Protein AF-A0A2M9WIX7-F1 (afdb_monomer_lite)

pLDDT: mean 91.85, std 7.06, range [50.72, 98.44]

Structure (mmCIF, N/CA/C/O backbone):
data_AF-A0A2M9WIX7-F1
#
_entry.id   AF-A0A2M9WIX7-F1
#
loop_
_atom_site.group_PDB
_atom_site.id
_atom_site.type_symbol
_atom_site.label_atom_id
_atom_site.label_alt_id
_atom_site.label_comp_id
_atom_site.label_asym_id
_atom_site.label_entity_id
_atom_site.label_seq_id
_atom_site.pdbx_PDB_ins_code
_atom_site.Cartn_x
_atom_site.Cartn_y
_atom_site.Cartn_z
_atom_site.occupancy
_atom_site.B_iso_or_equiv
_atom_site.auth_seq_id
_atom_site.auth_comp_id
_atom_site.auth_asym_id
_atom_site.auth_atom_id
_atom_site.pdbx_PDB_model_num
ATOM 1 N N . MET A 1 1 ? -22.660 6.503 32.490 1.00 84.44 1 MET A N 1
ATOM 2 C CA . MET A 1 1 ? -21.727 7.381 31.748 1.00 84.44 1 MET A CA 1
ATOM 3 C C . MET A 1 1 ? -21.115 6.570 30.619 1.00 84.44 1 MET A C 1
ATOM 5 O O . MET A 1 1 ? -20.799 5.402 30.845 1.00 84.44 1 MET A O 1
ATOM 9 N N . ILE A 1 2 ? -20.996 7.130 29.414 1.00 92.19 2 ILE A N 1
ATOM 10 C CA . ILE A 1 2 ? -20.329 6.440 28.299 1.00 92.19 2 ILE A CA 1
ATOM 11 C C . ILE A 1 2 ? -18.829 6.748 28.322 1.00 92.19 2 ILE A C 1
ATOM 13 O O . ILE A 1 2 ? -18.426 7.902 28.411 1.00 92.19 2 ILE A O 1
ATOM 17 N N . THR A 1 3 ? -17.989 5.719 28.234 1.00 94.44 3 THR A N 1
ATOM 18 C CA . THR A 1 3 ? -16.540 5.864 28.034 1.00 94.44 3 THR A CA 1
ATOM 19 C C . THR A 1 3 ? -16.167 5.303 26.671 1.00 94.44 3 THR A C 1
ATOM 21 O O . THR A 1 3 ? -16.465 4.148 26.378 1.00 94.44 3 THR A O 1
ATOM 24 N N . PHE A 1 4 ? -15.502 6.101 25.836 1.00 96.12 4 PHE A N 1
ATOM 25 C CA . PHE A 1 4 ? -15.022 5.664 24.527 1.00 96.12 4 PHE A CA 1
ATOM 26 C C . PHE A 1 4 ? -13.505 5.476 24.539 1.00 96.12 4 PHE A C 1
ATOM 28 O O . PHE A 1 4 ? -12.748 6.446 24.574 1.00 96.12 4 PHE A O 1
ATOM 35 N N . ASN A 1 5 ? -13.059 4.220 24.482 1.00 95.69 5 ASN A N 1
ATOM 36 C CA . ASN A 1 5 ? -11.650 3.860 24.416 1.00 95.69 5 ASN A CA 1
ATOM 37 C C . ASN A 1 5 ? -11.309 3.229 23.051 1.00 95.69 5 ASN A C 1
ATOM 39 O O . ASN A 1 5 ? -11.296 2.001 22.913 1.00 95.69 5 ASN A O 1
ATOM 43 N N . PRO A 1 6 ? -11.011 4.041 22.020 1.00 95.00 6 PRO A N 1
ATOM 44 C CA . PRO A 1 6 ? -10.713 3.545 20.675 1.00 95.00 6 PRO A CA 1
ATOM 45 C C . PRO A 1 6 ? -9.454 2.668 20.615 1.00 95.00 6 PRO A C 1
ATOM 47 O O . PRO A 1 6 ? -9.326 1.838 19.716 1.00 95.00 6 PRO A O 1
ATOM 50 N N . SER A 1 7 ? -8.523 2.840 21.561 1.00 91.94 7 SER A N 1
ATOM 51 C CA . SER A 1 7 ? -7.225 2.160 21.543 1.00 91.94 7 SER A CA 1
ATOM 52 C C . SER A 1 7 ? -7.331 0.640 21.707 1.00 91.94 7 SER A C 1
ATOM 54 O O . SER A 1 7 ? -6.505 -0.079 21.147 1.00 91.94 7 SER A O 1
ATOM 56 N N . ILE A 1 8 ? -8.358 0.149 22.414 1.00 92.88 8 ILE A N 1
ATOM 57 C CA . ILE A 1 8 ? -8.582 -1.286 22.643 1.00 92.88 8 ILE A CA 1
ATOM 58 C C . ILE A 1 8 ? -8.842 -1.988 21.308 1.00 92.88 8 ILE A C 1
ATOM 60 O O . ILE A 1 8 ? -8.037 -2.812 20.873 1.00 92.88 8 ILE A O 1
ATOM 64 N N . GLY A 1 9 ? -9.907 -1.588 20.613 1.00 94.81 9 GLY A N 1
ATOM 65 C CA . GLY A 1 9 ? -10.274 -2.160 19.324 1.00 94.81 9 GLY A CA 1
ATOM 66 C C . GLY A 1 9 ? -9.254 -1.889 18.216 1.00 94.81 9 GLY A C 1
ATOM 67 O O . GLY A 1 9 ? -9.005 -2.755 17.380 1.00 94.81 9 GLY A O 1
ATOM 68 N N . LEU A 1 10 ? -8.568 -0.736 18.245 1.00 95.38 10 LEU A N 1
ATOM 69 C CA . LEU A 1 10 ? -7.430 -0.485 17.349 1.00 95.38 10 LEU A CA 1
ATOM 70 C C . LEU A 1 10 ? -6.305 -1.492 17.562 1.00 95.38 10 LEU A C 1
ATOM 72 O O . LEU A 1 10 ? -5.776 -2.030 16.592 1.00 95.38 10 LEU A O 1
ATOM 76 N N . LYS A 1 11 ? -5.924 -1.752 18.817 1.00 96.00 11 LYS A N 1
ATOM 77 C CA . LYS A 1 11 ? -4.838 -2.686 19.128 1.00 96.00 11 LYS A CA 1
ATOM 78 C C . LYS A 1 11 ? -5.188 -4.108 18.691 1.00 96.00 11 LYS A C 1
ATOM 80 O O . LYS A 1 11 ? -4.302 -4.809 18.204 1.00 96.00 11 LYS A O 1
ATOM 85 N N . GLU A 1 12 ? -6.444 -4.526 18.835 1.00 95.56 12 GLU A N 1
ATOM 86 C CA . GLU A 1 12 ? -6.934 -5.817 18.330 1.00 95.56 12 GLU A CA 1
ATOM 87 C C . GLU A 1 12 ? -6.858 -5.891 16.802 1.00 95.56 12 GLU A C 1
ATOM 89 O O . GLU A 1 12 ? -6.182 -6.773 16.272 1.00 95.56 12 GLU A O 1
ATOM 94 N N . TYR A 1 13 ? -7.416 -4.900 16.100 1.00 96.44 13 TYR A N 1
ATOM 95 C CA . TYR A 1 13 ? -7.342 -4.814 14.639 1.00 96.44 13 TYR A CA 1
ATOM 96 C C . TYR A 1 13 ? -5.894 -4.865 14.126 1.00 96.44 13 TYR A C 1
ATOM 98 O O . TYR A 1 13 ? -5.563 -5.651 13.241 1.00 96.44 13 TYR A O 1
ATOM 106 N N . ILE A 1 14 ? -4.995 -4.070 14.713 1.00 97.38 14 ILE A N 1
ATOM 107 C CA . ILE A 1 14 ? -3.583 -4.025 14.311 1.00 97.38 14 ILE A CA 1
ATOM 108 C C . ILE A 1 14 ? -2.906 -5.385 14.527 1.00 97.38 14 ILE A C 1
ATOM 110 O O . ILE A 1 14 ? -2.129 -5.821 13.678 1.00 97.38 14 ILE A O 1
ATOM 114 N N . LYS A 1 15 ? -3.175 -6.063 15.652 1.00 97.56 15 LYS A N 1
ATOM 115 C CA . LYS A 1 15 ? -2.632 -7.405 15.922 1.00 97.56 15 LYS A CA 1
ATOM 116 C C . LYS A 1 15 ? -3.067 -8.400 14.851 1.00 97.56 15 LYS A C 1
ATOM 118 O O . LYS A 1 15 ? -2.220 -9.142 14.348 1.00 97.56 15 LYS A O 1
ATOM 123 N N . ASP A 1 16 ? -4.347 -8.393 14.499 1.00 96.31 16 ASP A N 1
ATOM 124 C CA . ASP A 1 16 ? -4.902 -9.299 13.497 1.00 96.31 16 ASP A CA 1
ATOM 125 C C . ASP A 1 16 ? -4.330 -9.017 12.107 1.00 96.31 16 ASP A C 1
ATOM 127 O O . ASP A 1 16 ? -3.894 -9.944 11.420 1.00 96.31 16 ASP A O 1
ATOM 131 N N . GLU A 1 17 ? -4.230 -7.746 11.718 1.00 96.38 17 GLU A N 1
ATOM 132 C CA . GLU A 1 17 ? -3.637 -7.349 10.441 1.00 96.38 17 GLU A CA 1
ATOM 133 C C . GLU A 1 17 ? -2.150 -7.710 10.352 1.00 96.38 17 GLU A C 1
ATOM 135 O O . GLU A 1 17 ? -1.721 -8.336 9.384 1.00 96.38 17 GLU A O 1
ATOM 140 N N . LEU A 1 18 ? -1.342 -7.390 11.369 1.00 97.00 18 LEU A N 1
ATOM 141 C CA . LEU A 1 18 ? 0.084 -7.737 11.378 1.00 97.00 18 LEU A CA 1
ATOM 142 C C . LEU A 1 18 ? 0.298 -9.252 11.290 1.00 97.00 18 LEU A C 1
ATOM 144 O O . LEU A 1 18 ? 1.207 -9.705 10.583 1.00 97.00 18 LEU A O 1
ATOM 148 N N . LYS A 1 19 ? -0.565 -10.040 11.944 1.00 96.94 19 LYS A N 1
ATOM 149 C CA . LYS A 1 19 ? -0.511 -11.504 11.899 1.00 96.94 19 LYS A CA 1
ATOM 150 C C . LYS A 1 19 ? -0.696 -12.034 10.477 1.00 96.94 19 LYS A C 1
ATOM 152 O O . LYS A 1 19 ? 0.036 -12.951 10.100 1.00 96.94 19 LYS A O 1
ATOM 157 N N . LYS A 1 20 ? -1.578 -11.434 9.662 1.00 94.38 20 LYS A N 1
ATOM 158 C CA . LYS A 1 20 ? -1.749 -11.790 8.234 1.00 94.38 20 LYS A CA 1
ATOM 159 C C . LYS A 1 20 ? -0.445 -11.652 7.442 1.00 94.38 20 LYS A C 1
ATOM 161 O O . LYS A 1 20 ? -0.210 -12.394 6.491 1.00 94.38 20 LYS A O 1
ATOM 166 N N . TYR A 1 21 ? 0.438 -10.744 7.858 1.00 93.69 21 TYR A N 1
ATOM 167 C CA . TYR A 1 21 ? 1.731 -10.519 7.212 1.00 93.69 21 TYR A CA 1
ATOM 168 C C . TYR A 1 21 ? 2.903 -11.270 7.856 1.00 93.69 21 TYR A C 1
ATOM 170 O O . TYR A 1 21 ? 4.006 -11.226 7.303 1.00 93.69 21 TYR A O 1
ATOM 178 N N . GLY A 1 22 ? 2.663 -12.012 8.944 1.00 94.38 22 GLY A N 1
ATOM 179 C CA . GLY A 1 22 ? 3.680 -12.764 9.686 1.00 94.38 22 GLY A CA 1
ATOM 180 C C . GLY A 1 22 ? 4.389 -11.951 10.774 1.00 94.38 22 GLY A C 1
ATOM 181 O O . GLY A 1 22 ? 5.472 -12.333 11.214 1.00 94.38 22 GLY A O 1
ATOM 182 N N . HIS A 1 23 ? 3.802 -10.835 11.209 1.00 96.62 23 HIS A N 1
ATOM 183 C CA . HIS A 1 23 ? 4.358 -9.956 12.236 1.00 96.62 23 HIS A CA 1
ATOM 184 C C . HIS A 1 23 ? 3.505 -9.952 13.507 1.00 96.62 23 HIS A C 1
ATOM 186 O O . HIS A 1 23 ? 2.321 -10.280 13.496 1.00 96.62 23 HIS A O 1
ATOM 192 N N . LYS A 1 24 ? 4.129 -9.577 14.625 1.00 97.25 24 LYS A N 1
ATOM 193 C CA . LYS A 1 24 ? 3.455 -9.328 15.904 1.00 97.25 24 LYS A CA 1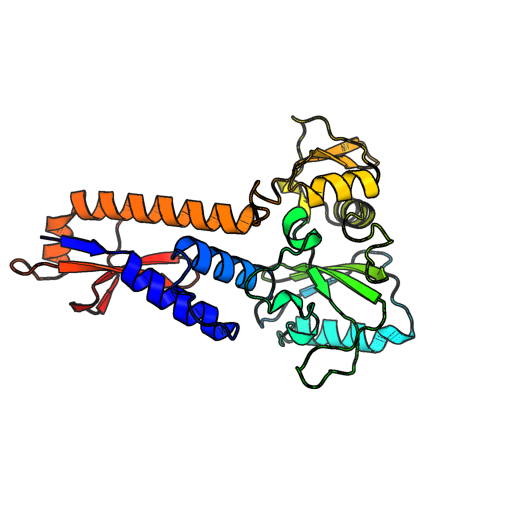
ATOM 194 C C . LYS A 1 24 ? 3.381 -7.825 16.148 1.00 97.25 24 LYS A C 1
ATOM 196 O O . LYS A 1 24 ? 4.228 -7.085 15.649 1.00 97.25 24 LYS A O 1
ATOM 201 N N . TYR A 1 25 ? 2.400 -7.405 16.942 1.00 97.31 25 TYR A N 1
ATOM 202 C CA . TYR A 1 25 ? 2.355 -6.050 17.489 1.00 97.31 25 TYR A CA 1
ATOM 203 C C . TYR A 1 25 ? 3.652 -5.757 18.251 1.00 97.31 25 TYR A C 1
ATOM 205 O O . TYR A 1 25 ? 4.111 -6.592 19.032 1.00 97.31 25 TYR A O 1
ATOM 213 N N . ASN A 1 26 ? 4.247 -4.594 18.006 1.00 96.62 26 ASN A N 1
ATOM 214 C CA . ASN A 1 26 ? 5.446 -4.148 18.698 1.00 96.62 26 ASN A CA 1
ATOM 215 C C . ASN A 1 26 ? 5.046 -3.217 19.846 1.00 96.62 26 ASN A C 1
ATOM 217 O O . ASN A 1 26 ? 4.692 -2.063 19.608 1.00 96.62 26 ASN A O 1
ATOM 221 N N . ASP A 1 27 ? 5.113 -3.716 21.082 1.00 95.94 27 ASP A N 1
ATOM 222 C CA . ASP A 1 27 ? 4.753 -2.948 22.282 1.00 95.94 27 ASP A CA 1
ATOM 223 C C . ASP A 1 27 ? 5.728 -1.795 22.594 1.00 95.94 27 ASP A C 1
ATOM 225 O O . ASP A 1 27 ? 5.390 -0.921 23.384 1.00 95.94 27 ASP A O 1
ATOM 229 N N . ASN A 1 28 ? 6.893 -1.732 21.934 1.00 96.62 28 ASN A N 1
ATOM 230 C CA . ASN A 1 28 ? 7.809 -0.586 22.028 1.00 96.62 28 ASN A CA 1
ATOM 231 C C . ASN A 1 28 ? 7.422 0.579 21.101 1.00 96.62 28 ASN A C 1
ATOM 233 O O . ASN A 1 28 ? 8.095 1.607 21.093 1.00 96.62 28 ASN A O 1
ATOM 237 N N . LEU A 1 29 ? 6.391 0.404 20.273 1.00 95.12 29 LEU A N 1
ATOM 238 C CA . LEU A 1 29 ? 5.901 1.407 19.337 1.00 95.12 29 LEU A CA 1
ATOM 239 C C . LEU A 1 29 ? 4.493 1.858 19.725 1.00 95.12 29 LEU A C 1
ATOM 241 O O . LEU A 1 29 ? 3.711 1.102 20.312 1.00 95.12 29 LEU A O 1
ATOM 245 N N . SER A 1 30 ? 4.152 3.084 19.331 1.00 94.94 30 SER A N 1
ATOM 246 C CA . SER A 1 30 ? 2.785 3.589 19.444 1.00 94.94 30 SER A CA 1
ATOM 247 C C . SER A 1 30 ? 1.812 2.745 18.605 1.00 94.94 30 SER A C 1
ATOM 249 O O . SER A 1 30 ? 2.216 1.993 17.705 1.00 94.94 30 SER A O 1
ATOM 251 N N . TRP A 1 31 ? 0.510 2.840 18.886 1.00 94.62 31 TRP A N 1
ATOM 252 C CA . TRP A 1 31 ? -0.482 2.178 18.034 1.00 94.62 31 TRP A CA 1
ATOM 253 C C . TRP A 1 31 ? -0.493 2.812 16.636 1.00 94.62 31 TRP A C 1
ATOM 255 O O . TRP A 1 31 ? -0.699 2.099 15.657 1.00 94.62 31 TRP A O 1
ATOM 265 N N . GLU A 1 32 ? -0.196 4.111 16.526 1.00 95.12 32 GLU A N 1
ATOM 266 C CA . GLU A 1 32 ? -0.042 4.820 15.257 1.00 95.12 32 GLU A CA 1
ATOM 267 C C . GLU A 1 32 ? 1.087 4.230 14.413 1.00 95.12 32 GLU A C 1
ATOM 269 O O . GLU A 1 32 ? 0.879 3.928 13.239 1.00 95.12 32 GLU A O 1
ATOM 274 N N . ASP A 1 33 ? 2.259 4.015 15.009 1.00 95.38 33 ASP A N 1
ATOM 275 C CA . ASP A 1 33 ?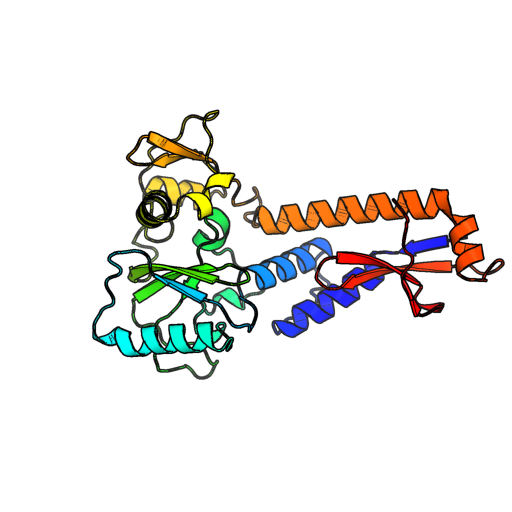 3.418 3.453 14.312 1.00 95.38 33 ASP A CA 1
ATOM 276 C C . ASP A 1 33 ? 3.161 2.011 13.868 1.00 95.38 33 ASP A C 1
ATOM 278 O O . ASP A 1 33 ? 3.482 1.636 12.738 1.00 95.38 33 ASP A O 1
ATOM 282 N N . ASN A 1 34 ? 2.536 1.194 14.724 1.00 96.81 34 ASN A N 1
ATOM 283 C CA . ASN A 1 34 ? 2.133 -0.155 14.328 1.00 96.81 34 ASN A CA 1
ATOM 284 C C . ASN A 1 34 ? 1.078 -0.124 13.203 1.00 96.81 34 ASN A C 1
ATOM 286 O O . ASN A 1 34 ? 1.121 -0.953 12.293 1.00 96.81 34 ASN A O 1
ATOM 290 N N . LEU A 1 35 ? 0.148 0.834 13.227 1.00 95.94 35 LEU A N 1
ATOM 291 C CA . LEU A 1 35 ? -0.876 0.973 12.193 1.00 95.94 35 LEU A CA 1
ATOM 292 C C . LEU A 1 35 ? -0.302 1.472 10.859 1.00 95.94 35 LEU A C 1
ATOM 294 O O . LEU A 1 35 ? -0.716 0.994 9.803 1.00 95.94 35 LEU A O 1
ATOM 298 N N . LEU A 1 36 ? 0.687 2.371 10.876 1.00 95.88 36 LEU A N 1
ATOM 299 C CA . LEU A 1 36 ? 1.416 2.770 9.665 1.00 95.88 36 LEU A CA 1
ATOM 300 C C . LEU A 1 36 ? 2.089 1.570 9.001 1.00 95.88 36 LEU A C 1
ATOM 302 O O . LEU A 1 36 ? 2.078 1.455 7.776 1.00 95.88 36 LEU A O 1
ATOM 306 N N . VAL A 1 37 ? 2.626 0.643 9.796 1.00 96.06 37 VAL A N 1
ATOM 307 C CA . VAL A 1 37 ? 3.209 -0.603 9.286 1.00 96.06 37 VAL A CA 1
ATOM 308 C C . VAL A 1 37 ? 2.145 -1.479 8.621 1.00 96.06 37 VAL A C 1
ATOM 310 O O . VAL A 1 37 ? 2.376 -1.962 7.511 1.00 96.06 37 VAL A O 1
ATOM 313 N N . VAL A 1 38 ? 0.963 -1.624 9.233 1.00 96.25 38 VAL A N 1
ATOM 314 C CA . VAL A 1 38 ? -0.187 -2.314 8.617 1.00 96.25 38 VAL A CA 1
ATOM 315 C C . VAL A 1 38 ? -0.549 -1.687 7.270 1.00 96.25 38 VAL A C 1
ATOM 317 O O . VAL A 1 38 ? -0.611 -2.393 6.264 1.00 96.25 38 VAL A O 1
ATOM 320 N N . TYR A 1 39 ? -0.730 -0.365 7.213 1.00 95.81 39 TYR A N 1
ATOM 321 C CA . TYR A 1 39 ? -1.063 0.332 5.965 1.00 95.81 39 TYR A CA 1
ATOM 322 C C . TYR A 1 39 ? 0.016 0.166 4.899 1.00 95.81 39 TYR A C 1
ATOM 324 O O . TYR A 1 39 ? -0.293 -0.073 3.730 1.00 95.81 39 TYR A O 1
ATOM 332 N N . SER A 1 40 ? 1.281 0.190 5.312 1.00 95.44 40 SER A N 1
ATOM 333 C CA . SER A 1 40 ? 2.400 -0.059 4.418 1.00 95.44 40 SER A CA 1
ATOM 334 C C . SER A 1 40 ? 2.352 -1.468 3.817 1.00 95.44 40 SER A C 1
ATOM 336 O O . SER A 1 40 ? 2.573 -1.620 2.616 1.00 95.44 40 SER A O 1
ATOM 338 N N . PHE A 1 41 ? 2.035 -2.501 4.608 1.00 95.75 41 PHE A N 1
ATOM 339 C CA . PHE A 1 41 ? 1.867 -3.863 4.092 1.00 95.75 41 PHE A CA 1
ATOM 340 C C . PHE A 1 41 ? 0.691 -3.979 3.125 1.00 95.75 41 PHE A C 1
ATOM 342 O O . PHE A 1 41 ? 0.876 -4.522 2.037 1.00 95.75 41 PHE A O 1
ATOM 349 N N . GLN A 1 42 ? -0.467 -3.416 3.480 1.00 94.06 42 GLN A N 1
ATOM 350 C CA . GLN A 1 42 ? -1.660 -3.401 2.625 1.00 94.06 42 GLN A CA 1
ATOM 351 C C . GLN A 1 42 ? -1.381 -2.746 1.260 1.00 94.06 42 GLN A C 1
ATOM 353 O O . GLN A 1 42 ? -1.889 -3.195 0.238 1.00 94.06 42 GLN A O 1
ATOM 358 N N . ARG A 1 43 ? -0.535 -1.707 1.210 1.00 93.75 43 ARG A N 1
ATOM 359 C CA . ARG A 1 43 ? -0.152 -1.045 -0.049 1.00 93.75 43 ARG A CA 1
ATOM 360 C C . ARG A 1 43 ? 0.926 -1.804 -0.830 1.00 93.75 43 ARG A C 1
ATOM 362 O O . ARG A 1 43 ? 0.890 -1.854 -2.061 1.00 93.75 43 ARG A O 1
ATOM 369 N N . LYS A 1 44 ? 1.911 -2.384 -0.139 1.00 95.00 44 LYS A N 1
ATOM 370 C CA . LYS A 1 44 ? 3.030 -3.104 -0.773 1.00 95.00 44 LYS A CA 1
ATOM 371 C C . LYS A 1 44 ? 2.643 -4.471 -1.317 1.00 95.00 44 LYS A C 1
ATOM 373 O O . LYS A 1 44 ? 3.253 -4.908 -2.289 1.00 95.00 44 LYS A O 1
ATOM 378 N N . ILE A 1 45 ? 1.711 -5.162 -0.664 1.00 95.50 45 ILE A N 1
ATOM 379 C CA . ILE A 1 45 ? 1.341 -6.545 -0.966 1.00 95.50 45 ILE A CA 1
ATOM 380 C C . ILE A 1 45 ? -0.071 -6.533 -1.550 1.00 95.50 45 ILE A C 1
ATOM 382 O O . ILE A 1 45 ? -1.027 -6.417 -0.789 1.00 95.50 45 ILE A O 1
ATOM 386 N N . PRO A 1 46 ? -0.218 -6.647 -2.883 1.00 95.81 46 PRO A N 1
ATOM 387 C CA . PRO A 1 46 ? -1.532 -6.707 -3.505 1.00 95.81 46 PRO A CA 1
ATOM 388 C C . PRO A 1 46 ? -2.352 -7.886 -2.984 1.00 95.81 46 PRO A C 1
ATOM 390 O O . PRO A 1 46 ? -1.827 -8.997 -2.903 1.00 95.81 46 PRO A O 1
ATOM 393 N N . ASP A 1 47 ? -3.639 -7.652 -2.721 1.00 94.75 47 ASP A N 1
ATOM 394 C CA . ASP A 1 47 ? -4.568 -8.709 -2.311 1.00 94.75 47 ASP A CA 1
ATOM 395 C C . ASP A 1 47 ? -4.670 -9.823 -3.358 1.00 94.75 47 ASP A C 1
ATOM 397 O O . ASP A 1 47 ? -4.618 -9.562 -4.568 1.00 94.75 47 ASP A O 1
ATOM 401 N N . ASP A 1 48 ? -4.900 -11.045 -2.885 1.00 96.50 48 ASP A N 1
ATOM 402 C CA . ASP A 1 48 ? -5.111 -12.243 -3.696 1.00 96.50 48 ASP A CA 1
ATOM 403 C C . ASP A 1 48 ? -6.504 -12.194 -4.351 1.00 96.50 48 ASP A C 1
ATOM 405 O O . ASP A 1 48 ? -7.486 -12.732 -3.839 1.00 96.50 48 ASP A O 1
ATOM 409 N N . LYS A 1 49 ? -6.604 -11.481 -5.478 1.00 96.94 49 LYS A N 1
ATOM 410 C CA . LYS A 1 49 ? -7.837 -11.358 -6.264 1.00 96.94 49 LYS A CA 1
ATOM 411 C C . LYS A 1 49 ? -7.588 -11.180 -7.762 1.00 96.94 49 LYS A C 1
ATOM 413 O O . LYS A 1 49 ? -6.561 -10.590 -8.131 1.00 96.94 49 LYS A O 1
ATOM 418 N N . PRO A 1 50 ? -8.502 -11.675 -8.622 1.00 98.25 50 PRO A N 1
ATOM 419 C CA . PRO A 1 50 ? -8.391 -11.536 -10.068 1.00 98.25 50 PRO A CA 1
ATOM 420 C C . PRO A 1 50 ? -8.289 -10.075 -10.491 1.00 98.25 50 PRO A C 1
ATOM 422 O O . PRO A 1 50 ? -9.049 -9.229 -10.020 1.00 98.25 50 PRO A O 1
ATOM 425 N N . ARG A 1 51 ? -7.359 -9.784 -11.400 1.00 98.38 51 ARG A N 1
ATOM 426 C CA . ARG A 1 51 ? -7.218 -8.466 -12.024 1.00 98.38 51 ARG A CA 1
ATOM 427 C C . ARG A 1 51 ? -7.003 -8.608 -13.523 1.00 98.38 51 ARG A C 1
ATOM 429 O O . ARG A 1 51 ? -6.375 -9.560 -13.986 1.00 98.38 51 ARG A O 1
ATOM 436 N N . VAL A 1 52 ? -7.487 -7.624 -14.272 1.00 98.25 52 VAL A N 1
ATOM 437 C CA . VAL A 1 52 ? -7.173 -7.471 -15.695 1.00 98.25 52 VAL A CA 1
ATOM 438 C C . VAL A 1 52 ? -5.714 -7.043 -15.840 1.00 98.25 52 VAL A C 1
ATOM 440 O O . VAL A 1 52 ? -5.250 -6.160 -15.122 1.00 98.25 52 VAL A O 1
ATOM 443 N N . VAL A 1 53 ? -4.985 -7.649 -16.774 1.00 98.31 53 VAL A N 1
ATOM 444 C CA . VAL A 1 53 ? -3.632 -7.206 -17.132 1.00 98.31 53 VAL A CA 1
ATOM 445 C C . VAL A 1 53 ? -3.727 -6.256 -18.320 1.00 98.31 53 VAL A C 1
ATOM 447 O O . VAL A 1 53 ? -4.277 -6.618 -19.357 1.00 98.31 53 VAL A O 1
ATOM 450 N N . ILE A 1 54 ? -3.179 -5.052 -18.167 1.00 97.62 54 ILE A N 1
ATOM 451 C CA . ILE A 1 54 ? -3.060 -4.050 -19.229 1.00 97.62 54 ILE A CA 1
ATOM 452 C C . ILE A 1 54 ? -1.575 -3.866 -19.516 1.00 97.62 54 ILE A C 1
ATOM 454 O O . ILE A 1 54 ? -0.822 -3.445 -18.644 1.00 97.62 54 ILE A O 1
ATOM 458 N N . GLU A 1 55 ? -1.142 -4.174 -20.731 1.00 97.81 55 GLU A N 1
ATOM 459 C CA . GLU A 1 55 ? 0.254 -4.028 -21.143 1.00 97.81 55 GLU A CA 1
ATOM 460 C C . GLU A 1 55 ? 0.422 -2.726 -21.921 1.00 97.81 55 GLU A C 1
ATOM 462 O O . GLU A 1 55 ? -0.232 -2.526 -22.947 1.00 97.81 55 GLU A O 1
ATOM 467 N N . LEU A 1 56 ? 1.286 -1.822 -21.443 1.00 97.06 56 LEU A N 1
ATOM 468 C CA . LEU A 1 56 ? 1.596 -0.625 -22.217 1.00 97.06 56 LEU A CA 1
ATOM 469 C C . LEU A 1 56 ? 2.308 -0.992 -23.532 1.00 97.06 56 LEU A C 1
ATOM 471 O O . LEU A 1 56 ? 3.022 -1.998 -23.609 1.00 97.06 56 LEU A O 1
ATOM 475 N N . PRO A 1 57 ? 2.158 -0.179 -24.593 1.00 96.12 57 PRO A N 1
ATOM 476 C CA . PRO A 1 57 ? 2.803 -0.461 -25.866 1.00 96.12 57 PRO A CA 1
ATOM 477 C C . PRO A 1 57 ? 4.330 -0.574 -25.753 1.00 96.12 57 PRO A C 1
ATOM 479 O O . PRO A 1 57 ? 4.988 0.236 -25.098 1.00 96.12 57 PRO A O 1
ATOM 482 N N . ARG A 1 58 ? 4.904 -1.516 -26.516 1.00 92.00 58 ARG A N 1
ATOM 483 C CA . ARG A 1 58 ? 6.357 -1.703 -26.710 1.00 92.00 58 ARG A CA 1
ATOM 484 C C . ARG A 1 58 ? 7.140 -2.179 -25.476 1.00 92.00 58 ARG A C 1
ATOM 486 O O . ARG A 1 58 ? 8.347 -1.936 -25.411 1.00 92.00 58 ARG A O 1
ATOM 493 N N . ILE A 1 59 ? 6.506 -2.882 -24.537 1.00 94.06 59 ILE A N 1
ATOM 494 C CA . ILE A 1 59 ? 7.238 -3.641 -23.509 1.00 94.06 59 ILE A CA 1
ATOM 495 C C . ILE A 1 59 ? 8.096 -4.703 -24.203 1.00 94.06 59 ILE A C 1
ATOM 497 O O . ILE A 1 59 ? 7.601 -5.483 -25.018 1.00 94.06 59 ILE A O 1
ATOM 501 N N . LYS A 1 60 ? 9.395 -4.726 -23.896 1.00 92.75 60 LYS A N 1
ATOM 502 C CA . LYS A 1 60 ? 10.328 -5.735 -24.411 1.00 92.75 60 LYS A CA 1
ATOM 503 C C . LYS A 1 60 ? 10.672 -6.708 -23.297 1.00 92.75 60 LYS A C 1
ATOM 505 O O . LYS A 1 60 ? 11.399 -6.357 -22.376 1.00 92.75 60 LYS A O 1
ATOM 510 N N . VAL A 1 61 ? 10.183 -7.939 -23.405 1.00 95.69 61 VAL A N 1
ATOM 511 C CA . VAL A 1 61 ? 10.502 -9.006 -22.452 1.00 95.69 61 VAL A CA 1
ATOM 512 C C . VAL A 1 61 ? 11.657 -9.845 -23.010 1.00 95.69 61 VAL A C 1
ATOM 514 O O . VAL A 1 61 ? 11.501 -10.447 -24.075 1.00 95.69 61 VAL A O 1
ATOM 517 N N . PRO A 1 62 ? 12.821 -9.905 -22.335 1.00 94.50 62 PRO A N 1
ATOM 518 C CA . PRO A 1 62 ? 13.898 -10.816 -22.710 1.00 94.50 62 PRO A CA 1
ATOM 519 C C . PRO A 1 62 ? 13.405 -12.260 -22.853 1.00 94.50 62 PRO A C 1
ATOM 521 O O . PRO A 1 62 ? 12.638 -12.742 -22.021 1.00 94.50 62 PRO A O 1
ATOM 524 N N . ILE A 1 63 ? 13.878 -12.972 -23.882 1.00 94.69 63 ILE A N 1
ATOM 525 C CA . ILE A 1 63 ? 13.325 -14.284 -24.260 1.00 94.69 63 ILE A CA 1
ATOM 526 C C . ILE A 1 63 ? 13.376 -15.312 -23.119 1.00 94.69 63 ILE A C 1
ATOM 528 O O . ILE A 1 63 ? 12.431 -16.069 -22.914 1.00 94.69 63 ILE A O 1
ATOM 532 N N . HIS A 1 64 ? 14.439 -15.269 -22.310 1.00 93.88 64 HIS A N 1
ATOM 533 C CA . HIS A 1 64 ? 14.628 -16.147 -21.154 1.00 93.88 64 HIS A CA 1
ATOM 534 C C . HIS A 1 64 ? 13.649 -15.861 -19.996 1.00 93.88 64 HIS A C 1
ATOM 536 O O . HIS A 1 64 ? 13.506 -16.691 -19.103 1.00 93.88 64 HIS A O 1
ATOM 542 N N . LEU A 1 65 ? 12.943 -14.723 -20.011 1.00 95.75 65 LEU A N 1
ATOM 543 C CA . LEU A 1 65 ? 11.965 -14.322 -18.992 1.00 95.75 65 LEU A CA 1
ATOM 544 C C . LEU A 1 65 ? 10.514 -14.547 -19.411 1.00 95.75 65 LEU A C 1
ATOM 546 O O . LEU A 1 65 ? 9.637 -14.477 -18.549 1.00 95.75 65 LEU A O 1
ATOM 550 N N . LEU A 1 66 ? 10.243 -14.841 -20.689 1.00 96.06 66 LEU A N 1
ATOM 551 C CA . LEU A 1 66 ? 8.876 -14.968 -21.217 1.00 96.06 66 LEU A CA 1
ATOM 552 C C . LEU A 1 66 ? 8.025 -15.940 -20.397 1.00 96.06 66 LEU A C 1
ATOM 554 O O . LEU A 1 66 ? 6.885 -15.641 -20.055 1.00 96.06 66 LEU A O 1
ATOM 558 N N . LYS A 1 67 ? 8.600 -17.075 -19.988 1.00 96.38 67 LYS A N 1
ATOM 559 C CA . LYS A 1 67 ? 7.889 -18.062 -19.165 1.00 96.38 67 LYS A CA 1
ATOM 560 C C . LYS A 1 67 ? 7.515 -17.516 -17.780 1.00 96.38 67 LYS A C 1
ATOM 562 O O . LYS A 1 67 ? 6.428 -17.802 -17.289 1.00 96.38 67 LYS A O 1
ATOM 567 N N . GLY A 1 68 ? 8.403 -16.750 -17.141 1.00 96.25 68 GLY A N 1
ATOM 568 C CA . GLY A 1 68 ? 8.129 -16.108 -15.849 1.00 96.25 68 GLY A CA 1
ATOM 569 C C . GLY A 1 68 ? 7.098 -14.983 -15.970 1.00 96.25 68 GLY A C 1
ATOM 570 O O . GLY A 1 68 ? 6.219 -14.859 -15.120 1.00 96.25 68 GLY A O 1
ATOM 571 N N . TYR A 1 69 ? 7.173 -14.213 -17.056 1.00 97.75 69 TYR A N 1
ATOM 572 C CA . TYR A 1 69 ? 6.236 -13.143 -17.393 1.00 97.75 69 TYR A CA 1
ATOM 573 C C . TYR A 1 69 ? 4.810 -13.662 -17.618 1.00 97.75 69 TYR A C 1
ATOM 575 O O . TYR A 1 69 ? 3.879 -13.201 -16.959 1.00 97.75 69 TYR A O 1
ATOM 583 N N . GLU A 1 70 ? 4.637 -14.686 -18.457 1.00 97.56 70 GLU A N 1
ATOM 584 C CA . GLU A 1 70 ? 3.317 -15.278 -18.712 1.00 97.56 70 GLU A CA 1
ATOM 585 C C . GLU A 1 70 ? 2.741 -15.969 -17.468 1.00 97.56 70 GLU A C 1
ATOM 587 O O . GLU A 1 70 ? 1.557 -15.820 -17.172 1.00 97.56 70 GLU A O 1
ATOM 592 N N . LYS A 1 71 ? 3.577 -16.630 -16.652 1.00 96.88 71 LYS A N 1
ATOM 593 C CA . LYS A 1 71 ? 3.128 -17.166 -15.355 1.00 96.88 71 LYS A CA 1
ATOM 594 C C . LYS A 1 71 ? 2.661 -16.075 -14.395 1.00 96.88 71 LYS A C 1
ATOM 596 O O . LYS A 1 71 ? 1.703 -16.288 -13.655 1.00 96.88 71 LYS A O 1
ATOM 601 N N . LEU A 1 72 ? 3.328 -14.921 -14.368 1.00 98.00 72 LEU A N 1
ATOM 602 C CA . LEU A 1 72 ? 2.875 -13.792 -13.558 1.00 98.00 72 LEU A CA 1
ATOM 603 C C . LEU A 1 72 ? 1.503 -13.299 -14.042 1.00 98.00 72 LEU A C 1
ATOM 605 O O . LEU A 1 72 ? 0.604 -13.139 -13.220 1.00 98.00 72 LEU A O 1
ATOM 609 N N . LYS A 1 73 ? 1.304 -13.141 -15.357 1.00 98.25 73 LYS A N 1
ATOM 610 C CA . LYS A 1 73 ? 0.003 -12.766 -15.944 1.00 98.25 73 LYS A CA 1
ATOM 611 C C . LYS A 1 73 ? -1.102 -13.763 -15.598 1.00 98.25 73 LYS A C 1
ATOM 613 O O . LYS A 1 73 ? -2.191 -13.368 -15.181 1.00 98.25 73 LYS A O 1
ATOM 618 N N . GLU A 1 74 ? -0.810 -15.055 -15.704 1.00 98.00 74 GLU A N 1
ATOM 619 C CA . GLU A 1 74 ? -1.729 -16.125 -15.314 1.00 98.00 74 GLU A CA 1
ATOM 620 C C . GLU A 1 74 ? -2.109 -16.023 -13.829 1.00 98.00 74 GLU A C 1
ATOM 622 O O . GLU A 1 74 ? -3.281 -16.109 -13.468 1.00 98.00 74 GLU A O 1
ATOM 627 N N . LYS A 1 75 ? -1.136 -15.781 -12.944 1.00 98.06 75 LYS A N 1
ATOM 628 C CA . LYS A 1 75 ? -1.413 -15.612 -11.513 1.00 98.06 75 LYS A CA 1
ATOM 629 C C . LYS A 1 75 ? -2.276 -14.388 -11.229 1.00 98.06 75 LYS A C 1
ATOM 631 O O . LYS A 1 75 ? -3.197 -14.491 -10.427 1.00 98.06 75 LYS A O 1
ATOM 636 N N . ILE A 1 76 ? -2.007 -13.265 -11.894 1.00 98.44 76 ILE A N 1
ATOM 637 C CA . ILE A 1 76 ? -2.784 -12.028 -11.746 1.00 98.44 76 ILE A CA 1
ATOM 638 C C . ILE A 1 76 ? -4.238 -12.250 -12.179 1.00 98.44 76 ILE A C 1
ATOM 640 O O . ILE A 1 76 ? -5.163 -11.925 -11.436 1.00 98.44 76 ILE A O 1
ATOM 644 N N . THR A 1 77 ? -4.445 -12.852 -13.349 1.00 98.25 77 THR A N 1
ATOM 645 C CA . THR A 1 77 ? -5.786 -13.104 -13.907 1.00 98.25 77 THR A CA 1
ATOM 646 C C . THR A 1 77 ? -6.578 -14.126 -13.092 1.00 98.25 77 THR A C 1
ATOM 648 O O . THR A 1 77 ? -7.793 -14.000 -12.976 1.00 98.25 77 THR A O 1
ATOM 651 N N . LYS A 1 78 ? -5.903 -15.091 -12.456 1.00 98.25 78 LYS A N 1
ATOM 652 C CA . LYS A 1 78 ? -6.520 -16.068 -11.541 1.00 98.25 78 LYS A CA 1
ATOM 653 C C . LYS A 1 78 ? -6.675 -15.574 -10.100 1.00 98.25 78 LYS A C 1
ATOM 655 O O . LYS A 1 78 ? -7.281 -16.268 -9.291 1.00 98.25 78 LYS A O 1
ATOM 660 N N . GLY A 1 79 ? -6.114 -14.415 -9.758 1.00 97.75 79 GLY A N 1
ATOM 661 C CA . GLY A 1 79 ? -6.130 -13.888 -8.393 1.00 97.75 79 GLY A CA 1
ATOM 662 C C . GLY A 1 79 ? -5.269 -14.649 -7.394 1.00 97.75 79 GLY A C 1
ATOM 663 O O . GLY A 1 79 ? -5.556 -14.651 -6.204 1.00 97.75 79 GLY A O 1
ATOM 664 N N . LEU A 1 80 ? -4.213 -15.305 -7.870 1.00 97.56 80 LEU A N 1
ATOM 665 C CA . LEU A 1 80 ? -3.266 -16.017 -7.021 1.00 97.56 80 LEU A CA 1
ATOM 666 C C . LEU A 1 80 ? -2.248 -15.058 -6.402 1.00 97.56 80 LEU A C 1
ATOM 668 O O . LEU A 1 80 ? -1.907 -14.028 -6.985 1.00 97.56 80 LEU A O 1
ATOM 672 N N . SER A 1 81 ? -1.671 -15.461 -5.268 1.00 95.62 81 SER A N 1
ATOM 673 C CA . SER A 1 81 ? -0.772 -14.586 -4.522 1.00 95.62 81 SER A CA 1
ATOM 674 C C . SER A 1 81 ? 0.435 -14.086 -5.307 1.00 95.62 81 SER A C 1
ATOM 676 O O . SER A 1 81 ? 1.243 -14.859 -5.848 1.00 95.62 81 SER A O 1
ATOM 678 N N . LEU A 1 82 ? 0.601 -12.762 -5.299 1.00 96.75 82 LEU A N 1
ATOM 679 C CA . LEU A 1 82 ? 1.728 -12.068 -5.917 1.00 96.75 82 LEU A CA 1
ATOM 680 C C . LEU A 1 82 ? 2.913 -11.898 -4.962 1.00 96.75 82 LEU A C 1
ATOM 682 O O . LEU A 1 82 ? 3.990 -11.520 -5.415 1.00 96.75 82 LEU A O 1
ATOM 686 N N . ARG A 1 83 ? 2.763 -12.238 -3.672 1.00 94.81 83 ARG A N 1
ATOM 687 C CA . ARG A 1 83 ? 3.783 -12.006 -2.632 1.00 94.81 83 ARG A CA 1
ATOM 688 C C . ARG A 1 83 ? 5.165 -12.539 -3.008 1.00 94.81 83 ARG A C 1
ATOM 690 O O . ARG A 1 83 ? 6.154 -11.840 -2.827 1.00 94.81 83 ARG A O 1
ATOM 697 N N . GLY A 1 84 ? 5.231 -13.737 -3.591 1.00 95.00 84 GLY A N 1
ATOM 698 C CA . GLY A 1 84 ? 6.500 -14.338 -4.013 1.00 95.00 84 GLY A CA 1
ATOM 699 C C . GLY A 1 84 ? 7.221 -13.579 -5.135 1.00 95.00 84 GLY A C 1
ATOM 700 O O . GLY A 1 84 ? 8.418 -13.770 -5.310 1.00 95.00 84 GLY A O 1
ATOM 701 N N . HIS A 1 85 ? 6.524 -12.731 -5.900 1.00 96.44 85 HIS A N 1
ATOM 702 C CA . HIS A 1 85 ? 7.131 -11.889 -6.939 1.00 96.44 85 HIS A CA 1
ATOM 703 C C . HIS A 1 85 ? 7.650 -10.554 -6.392 1.00 96.44 85 HIS A C 1
ATOM 705 O O . HIS A 1 85 ? 8.321 -9.831 -7.120 1.00 96.44 85 HIS A O 1
ATOM 711 N N . LEU A 1 86 ? 7.348 -10.200 -5.143 1.00 94.94 86 LEU A N 1
ATOM 712 C CA . LEU A 1 86 ? 7.807 -8.953 -4.533 1.00 94.94 86 LEU A CA 1
ATOM 713 C C . LEU A 1 86 ? 9.221 -9.109 -3.961 1.00 94.94 86 LEU A C 1
ATOM 715 O O . LEU A 1 86 ? 9.736 -10.215 -3.789 1.00 94.94 86 LEU A O 1
ATOM 719 N N . SER A 1 87 ? 9.848 -7.986 -3.615 1.00 91.12 87 SER A N 1
ATOM 720 C CA . SER A 1 87 ? 11.119 -7.992 -2.893 1.00 91.12 87 SER A CA 1
ATOM 721 C C . SER A 1 87 ? 10.996 -8.697 -1.539 1.00 91.12 87 SER A C 1
ATOM 723 O O . SER A 1 87 ? 10.038 -8.493 -0.797 1.00 91.12 87 SER A O 1
ATOM 725 N N . LYS A 1 88 ? 12.039 -9.429 -1.134 1.00 91.25 88 LYS A N 1
ATOM 726 C CA . LYS A 1 88 ? 12.165 -9.959 0.240 1.00 91.25 88 LYS A CA 1
ATOM 727 C C . LYS A 1 88 ? 12.110 -8.856 1.302 1.00 91.25 88 LYS A C 1
ATOM 729 O O . LYS A 1 88 ? 11.728 -9.105 2.439 1.00 91.25 88 LYS A O 1
ATOM 734 N N . ASN A 1 89 ? 12.491 -7.624 0.951 1.00 91.06 89 ASN A N 1
ATOM 735 C CA . ASN A 1 89 ? 12.388 -6.490 1.869 1.00 91.06 89 ASN A CA 1
ATOM 736 C C . ASN A 1 89 ? 10.933 -6.075 2.128 1.00 91.06 89 ASN A C 1
ATOM 738 O O . ASN A 1 89 ? 10.670 -5.435 3.142 1.00 91.06 89 ASN A O 1
ATOM 742 N N . THR A 1 90 ? 9.990 -6.465 1.267 1.00 90.31 90 THR A N 1
ATOM 743 C CA . THR A 1 90 ? 8.565 -6.189 1.456 1.00 90.31 90 THR A CA 1
ATOM 744 C C . THR A 1 90 ? 8.005 -6.866 2.704 1.00 90.31 90 THR A C 1
ATOM 746 O O . THR A 1 90 ? 7.047 -6.352 3.264 1.00 90.31 90 THR A O 1
ATOM 749 N N . SER A 1 91 ? 8.618 -7.950 3.198 1.00 88.62 91 SER A N 1
ATOM 750 C CA . SER A 1 91 ? 8.248 -8.580 4.474 1.00 88.62 91 SER A CA 1
ATOM 751 C C . SER A 1 91 ? 9.000 -8.025 5.687 1.00 88.62 91 SER A C 1
ATOM 753 O O . SER A 1 91 ? 8.962 -8.627 6.755 1.00 88.62 91 SER A O 1
ATOM 755 N N . LYS A 1 92 ? 9.762 -6.936 5.552 1.00 92.25 92 LYS A N 1
ATOM 756 C CA . LYS A 1 92 ? 10.365 -6.271 6.713 1.00 92.25 92 LYS A CA 1
ATOM 757 C C . LYS A 1 92 ? 9.334 -5.364 7.366 1.00 92.25 92 LYS A C 1
ATOM 759 O O . LYS A 1 92 ? 8.622 -4.641 6.676 1.00 92.25 92 LYS A O 1
ATOM 764 N N . PHE A 1 93 ? 9.344 -5.346 8.698 1.00 89.19 93 PHE A N 1
ATOM 765 C CA . PHE A 1 93 ? 8.447 -4.522 9.511 1.00 89.19 93 PHE A CA 1
ATOM 766 C C . PHE A 1 93 ? 8.510 -3.035 9.126 1.00 89.19 93 PHE A C 1
ATOM 768 O O . PHE A 1 93 ? 7.483 -2.386 8.992 1.00 89.19 93 PHE A O 1
ATOM 775 N N . LYS A 1 94 ? 9.713 -2.507 8.858 1.00 86.50 94 LYS A N 1
ATOM 776 C CA . LYS A 1 94 ? 9.901 -1.172 8.280 1.00 86.50 94 LYS A CA 1
ATOM 777 C C . LYS A 1 94 ? 10.783 -1.260 7.038 1.00 86.50 94 LYS A C 1
ATOM 779 O O . LYS A 1 94 ? 11.897 -1.780 7.083 1.00 86.50 94 LYS A O 1
ATOM 784 N N . PHE A 1 95 ? 10.258 -0.774 5.919 1.00 88.31 95 PHE A N 1
ATOM 785 C CA . PHE A 1 95 ? 10.949 -0.706 4.632 1.00 88.31 95 PHE A CA 1
ATOM 786 C C . PHE A 1 95 ? 10.307 0.381 3.772 1.00 88.31 95 PHE A C 1
ATOM 788 O O . PHE A 1 95 ? 9.081 0.431 3.680 1.00 88.31 95 PHE A O 1
ATOM 795 N N . HIS A 1 96 ? 11.107 1.236 3.140 1.00 86.44 96 HIS A N 1
ATOM 796 C CA . HIS A 1 96 ? 10.611 2.276 2.240 1.00 86.44 96 HIS A CA 1
ATOM 797 C C . HIS A 1 96 ? 10.909 1.866 0.800 1.00 86.44 96 HIS A C 1
ATOM 799 O O . HIS A 1 96 ? 12.067 1.806 0.390 1.00 86.44 96 HIS A O 1
ATOM 805 N N . ASP A 1 97 ? 9.855 1.563 0.047 1.00 88.12 97 ASP A N 1
ATOM 806 C CA . ASP A 1 97 ? 9.953 1.297 -1.383 1.00 88.12 97 ASP A CA 1
ATOM 807 C C . ASP A 1 97 ? 9.796 2.626 -2.125 1.00 88.12 97 ASP A C 1
ATOM 809 O O . ASP A 1 97 ? 8.731 3.240 -2.082 1.00 88.12 97 ASP A O 1
ATOM 813 N N . LEU A 1 98 ? 10.877 3.111 -2.737 1.00 86.88 98 LEU A N 1
ATOM 814 C CA . LEU A 1 98 ? 10.919 4.456 -3.311 1.00 86.88 98 LEU A CA 1
ATOM 815 C C . LEU A 1 98 ? 9.917 4.622 -4.457 1.00 86.88 98 LEU A C 1
ATOM 817 O O . LEU A 1 98 ? 9.149 5.579 -4.450 1.00 86.88 98 LEU A O 1
ATOM 821 N N . LEU A 1 99 ? 9.878 3.696 -5.416 1.00 88.62 99 LEU A N 1
ATOM 822 C CA . LEU A 1 99 ? 8.966 3.812 -6.557 1.00 88.62 99 LEU A CA 1
ATOM 823 C C . LEU A 1 99 ? 7.511 3.643 -6.134 1.00 88.62 99 LEU A C 1
ATOM 825 O O . LEU A 1 99 ? 6.643 4.377 -6.607 1.00 88.62 99 LEU A O 1
ATOM 829 N N . LEU A 1 100 ? 7.238 2.744 -5.190 1.00 91.62 100 LEU A N 1
ATOM 830 C CA . LEU A 1 100 ? 5.892 2.597 -4.659 1.00 91.62 100 LEU A CA 1
ATOM 831 C C . LEU A 1 100 ? 5.459 3.845 -3.876 1.00 91.62 100 LEU A C 1
ATOM 833 O O . LEU A 1 100 ? 4.322 4.292 -3.999 1.00 91.62 100 LEU A O 1
ATOM 837 N N . ASN A 1 101 ? 6.348 4.422 -3.067 1.00 90.44 101 ASN A N 1
ATOM 838 C CA . ASN A 1 101 ? 6.031 5.594 -2.254 1.00 90.44 101 ASN A CA 1
ATOM 839 C C . ASN A 1 101 ? 5.872 6.864 -3.092 1.00 90.44 101 ASN A C 1
ATOM 841 O O . ASN A 1 101 ? 4.985 7.646 -2.779 1.00 90.44 101 ASN A O 1
ATOM 845 N N . TYR A 1 102 ? 6.690 7.064 -4.130 1.00 88.12 102 TYR A N 1
ATOM 846 C CA . TYR A 1 102 ? 6.671 8.273 -4.964 1.00 88.12 102 TYR A CA 1
ATOM 847 C C . TYR A 1 102 ? 5.780 8.181 -6.202 1.00 88.12 102 TYR A C 1
ATOM 849 O O . TYR A 1 102 ? 5.373 9.211 -6.718 1.00 88.12 102 TYR A O 1
ATOM 857 N N . TRP A 1 103 ? 5.501 6.983 -6.713 1.00 87.62 103 TRP A N 1
ATOM 858 C CA . TRP A 1 103 ? 4.790 6.828 -7.987 1.00 87.62 103 TRP A CA 1
ATOM 859 C C . TRP A 1 103 ? 3.696 5.769 -7.953 1.00 87.62 103 TRP A C 1
ATOM 861 O O . TRP A 1 103 ? 3.006 5.577 -8.950 1.00 87.62 103 TRP A O 1
ATOM 871 N N . ASN A 1 104 ? 3.510 5.090 -6.816 1.00 90.56 104 ASN A N 1
ATOM 872 C CA . ASN A 1 104 ? 2.630 3.928 -6.709 1.00 90.56 104 ASN A CA 1
ATOM 873 C C . ASN A 1 104 ? 2.977 2.829 -7.737 1.00 90.56 104 ASN A C 1
ATOM 875 O O . ASN A 1 104 ? 2.096 2.137 -8.247 1.00 90.56 104 ASN A O 1
ATOM 879 N N . ILE A 1 105 ? 4.269 2.698 -8.055 1.00 93.44 105 ILE A N 1
ATOM 880 C CA . ILE A 1 105 ? 4.789 1.693 -8.981 1.00 93.44 105 ILE A CA 1
ATOM 881 C C . ILE A 1 105 ? 5.361 0.528 -8.175 1.00 93.44 105 ILE A C 1
ATOM 883 O O . ILE A 1 105 ? 6.347 0.677 -7.450 1.00 93.44 105 ILE A O 1
ATOM 887 N N . HIS A 1 106 ? 4.762 -0.645 -8.341 1.00 95.88 106 HIS A N 1
ATOM 888 C CA . HIS A 1 106 ? 5.287 -1.918 -7.864 1.00 95.88 106 HIS A CA 1
ATOM 889 C C . HIS A 1 106 ? 6.345 -2.449 -8.825 1.00 95.88 106 HIS A C 1
ATOM 891 O O . HIS A 1 106 ? 6.346 -2.147 -10.021 1.00 95.88 106 HIS A O 1
ATOM 897 N N . HIS A 1 107 ? 7.220 -3.300 -8.300 1.00 94.56 107 HIS A N 1
ATOM 898 C CA . HIS A 1 107 ? 8.151 -4.067 -9.108 1.00 94.56 107 HIS A CA 1
ATOM 899 C C . HIS A 1 107 ? 8.043 -5.561 -8.794 1.00 94.56 107 HIS A C 1
ATOM 901 O O . HIS A 1 107 ? 8.034 -5.969 -7.631 1.00 94.56 107 HIS A O 1
ATOM 907 N N . PHE A 1 108 ? 7.963 -6.377 -9.843 1.00 96.75 108 PHE A N 1
ATOM 908 C CA . PHE A 1 108 ? 7.759 -7.818 -9.761 1.00 96.75 108 PHE A CA 1
ATOM 909 C C . PHE A 1 108 ? 8.936 -8.576 -10.374 1.00 96.75 108 PHE A C 1
ATOM 911 O O . PHE A 1 108 ? 9.323 -8.345 -11.520 1.00 96.75 108 PHE A O 1
ATOM 918 N N . HIS A 1 109 ? 9.484 -9.523 -9.623 1.00 95.38 109 HIS A N 1
ATOM 919 C CA . HIS A 1 109 ? 10.485 -10.463 -10.104 1.00 95.38 109 HIS A CA 1
ATOM 920 C C . HIS A 1 109 ? 9.864 -11.471 -11.076 1.00 95.38 109 HIS A C 1
ATOM 922 O O . HIS A 1 109 ? 8.811 -12.065 -10.813 1.00 95.38 109 HIS A O 1
ATOM 928 N N . LEU A 1 110 ? 10.551 -11.675 -12.200 1.00 94.25 110 LEU A N 1
ATOM 929 C CA . LEU A 1 110 ? 10.147 -12.583 -13.266 1.00 94.25 110 LEU A CA 1
ATOM 930 C C . LEU A 1 110 ? 11.033 -13.827 -13.220 1.00 94.25 110 LEU A C 1
ATOM 932 O O . LEU A 1 110 ? 12.133 -13.818 -13.763 1.00 94.25 110 LEU A O 1
ATOM 936 N N . SER A 1 111 ? 10.559 -14.887 -12.570 1.00 92.00 111 SER A N 1
ATOM 937 C CA . SER A 1 111 ? 11.199 -16.205 -12.586 1.00 92.00 111 SER A CA 1
ATOM 938 C C . SER A 1 111 ? 10.142 -17.304 -12.549 1.00 92.00 111 SER A C 1
ATOM 940 O O . SER A 1 111 ? 8.961 -17.059 -12.294 1.00 92.00 111 SER A O 1
ATOM 942 N N . VAL A 1 112 ? 10.572 -18.529 -12.828 1.00 90.38 112 VAL A N 1
ATOM 943 C CA . VAL A 1 112 ? 9.771 -19.743 -12.653 1.00 90.38 112 VAL A CA 1
ATOM 944 C C . VAL A 1 112 ? 10.167 -20.521 -11.403 1.00 90.38 112 VAL A C 1
ATOM 946 O O . VAL A 1 112 ? 9.357 -21.314 -10.923 1.00 90.38 112 VAL A O 1
ATOM 949 N N . GLU A 1 113 ? 11.364 -20.268 -10.877 1.00 90.12 113 GLU A N 1
ATOM 950 C CA . GLU A 1 113 ? 11.937 -20.954 -9.723 1.00 90.12 113 GLU A CA 1
ATOM 951 C C . GLU A 1 113 ? 11.760 -20.108 -8.468 1.00 90.12 113 GLU A C 1
ATOM 953 O O . GLU A 1 113 ? 11.872 -18.878 -8.505 1.00 90.12 113 GLU A O 1
ATOM 958 N N . LYS A 1 114 ? 11.435 -20.775 -7.362 1.00 89.12 114 LYS A N 1
ATOM 959 C CA . LYS A 1 114 ? 11.278 -20.154 -6.051 1.00 89.12 114 LYS A CA 1
ATOM 960 C C . LYS A 1 114 ? 12.370 -20.650 -5.124 1.00 89.12 114 LYS A C 1
ATOM 962 O O . LYS A 1 114 ? 12.719 -21.825 -5.153 1.00 89.12 114 LYS A O 1
ATOM 967 N N . ASP A 1 115 ? 12.810 -19.769 -4.241 1.00 88.25 115 ASP A N 1
ATOM 968 C CA . ASP A 1 115 ? 13.640 -20.144 -3.113 1.00 88.25 115 ASP A CA 1
ATOM 969 C C . ASP A 1 115 ? 12.837 -20.866 -2.016 1.00 88.25 115 ASP A C 1
ATOM 971 O O . ASP A 1 115 ? 11.604 -20.960 -2.053 1.00 88.25 115 ASP A O 1
ATOM 975 N N . SER A 1 116 ? 13.549 -21.340 -0.992 1.00 86.88 116 SER A N 1
ATOM 976 C CA . SER A 1 116 ? 12.969 -22.040 0.161 1.00 86.88 116 SER A CA 1
ATOM 977 C C . SER A 1 116 ? 11.964 -21.207 0.966 1.00 86.88 116 SER A C 1
ATOM 979 O O . SER A 1 116 ? 11.199 -21.764 1.747 1.00 86.88 116 SER A O 1
ATOM 981 N N . ASN A 1 117 ? 11.953 -19.882 0.793 1.00 84.88 117 ASN A N 1
ATOM 982 C CA . ASN A 1 117 ? 11.041 -18.959 1.467 1.00 84.88 117 ASN A CA 1
ATOM 983 C C . ASN A 1 117 ? 9.846 -18.571 0.576 1.00 84.88 117 ASN A C 1
ATOM 985 O O . ASN A 1 117 ? 9.048 -17.711 0.954 1.00 84.88 117 ASN A O 1
ATOM 989 N N . GLY A 1 118 ? 9.718 -19.178 -0.609 1.00 87.94 118 GLY A N 1
ATOM 990 C CA . GLY A 1 118 ? 8.615 -18.958 -1.540 1.00 87.94 118 GLY A CA 1
ATOM 991 C C . GLY A 1 118 ? 8.748 -17.714 -2.426 1.00 87.94 118 GLY A C 1
ATOM 992 O O . GLY A 1 118 ? 7.783 -17.386 -3.128 1.00 87.94 118 GLY A O 1
ATOM 993 N N . TYR A 1 119 ? 9.906 -17.042 -2.427 1.00 92.56 119 TYR A N 1
ATOM 994 C CA . TYR A 1 119 ? 10.191 -15.899 -3.299 1.00 92.56 119 TYR A CA 1
ATOM 995 C C . TYR A 1 119 ? 10.824 -16.357 -4.608 1.00 92.56 119 TYR A C 1
ATOM 997 O O . TYR A 1 119 ? 11.665 -17.248 -4.616 1.00 92.56 119 TYR A O 1
ATOM 1005 N N . PHE A 1 120 ? 10.443 -15.7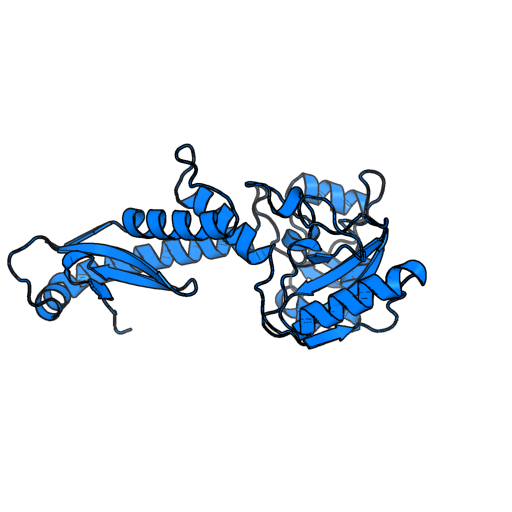29 -5.717 1.00 91.62 120 PHE A N 1
ATOM 1006 C CA . PHE A 1 120 ? 11.018 -16.028 -7.022 1.00 91.62 120 PHE A CA 1
ATOM 1007 C C . PHE A 1 120 ? 12.485 -15.600 -7.104 1.00 91.62 120 PHE A C 1
ATOM 1009 O O . PHE A 1 120 ? 12.877 -14.554 -6.577 1.00 91.62 120 PHE A O 1
ATOM 1016 N N . GLU A 1 121 ? 13.294 -16.416 -7.778 1.00 89.00 121 GLU A N 1
ATOM 1017 C CA . GLU A 1 121 ? 14.709 -16.122 -7.975 1.00 89.00 121 GLU A CA 1
ATOM 1018 C C . GLU A 1 121 ? 14.932 -14.821 -8.755 1.00 89.00 121 GLU A C 1
ATOM 1020 O O . GLU A 1 121 ? 14.121 -14.398 -9.584 1.00 89.00 121 GLU A O 1
ATOM 1025 N N . ARG A 1 122 ? 16.061 -14.162 -8.478 1.00 88.31 122 ARG A N 1
ATOM 1026 C CA . ARG A 1 122 ? 16.402 -12.878 -9.091 1.00 88.31 122 ARG A CA 1
ATOM 1027 C C . ARG A 1 122 ? 17.059 -13.117 -10.443 1.00 88.31 122 ARG A C 1
ATOM 1029 O O . ARG A 1 122 ? 18.222 -13.489 -10.506 1.00 88.31 122 ARG A O 1
ATOM 1036 N N . THR A 1 123 ? 16.343 -12.804 -11.511 1.00 87.62 123 THR A N 1
ATOM 1037 C CA . THR A 1 123 ? 16.830 -12.944 -12.893 1.00 87.62 123 THR A CA 1
ATOM 1038 C C . THR A 1 123 ? 17.591 -11.723 -13.412 1.00 87.62 123 THR A C 1
ATOM 1040 O O . THR A 1 123 ? 17.944 -11.653 -14.582 1.00 87.62 123 THR A O 1
ATOM 1043 N N . GLY A 1 124 ? 17.822 -10.723 -12.558 1.00 88.62 124 GLY A N 1
ATOM 1044 C CA . GLY A 1 124 ? 18.423 -9.447 -12.947 1.00 88.62 124 GLY A CA 1
ATOM 1045 C C . GLY A 1 124 ? 17.448 -8.473 -13.610 1.00 88.62 124 GLY A C 1
ATOM 1046 O O . GLY A 1 124 ? 17.759 -7.292 -13.661 1.00 88.62 124 GLY A O 1
ATOM 1047 N N . TYR A 1 125 ? 16.254 -8.913 -14.014 1.00 92.81 125 TYR A N 1
ATOM 1048 C CA . TYR A 1 125 ? 15.186 -8.072 -14.562 1.00 92.81 125 TYR A CA 1
ATOM 1049 C C . TYR A 1 125 ? 13.942 -8.096 -13.672 1.00 92.81 125 TYR A C 1
ATOM 1051 O O . TYR A 1 125 ? 13.648 -9.089 -12.999 1.00 92.81 125 TYR A O 1
ATOM 1059 N N . ILE A 1 126 ? 13.196 -6.995 -13.692 1.00 94.62 126 ILE A N 1
ATOM 1060 C CA . ILE A 1 126 ? 11.922 -6.845 -12.990 1.00 94.62 126 ILE A CA 1
ATOM 1061 C C . ILE A 1 126 ? 10.905 -6.132 -13.873 1.00 94.62 126 ILE A C 1
ATOM 1063 O O . ILE A 1 126 ? 11.247 -5.278 -14.690 1.00 94.62 126 ILE A O 1
ATOM 1067 N N . LEU A 1 127 ? 9.643 -6.498 -13.687 1.00 97.06 127 LEU A N 1
ATOM 1068 C CA . LEU A 1 127 ? 8.502 -5.821 -14.279 1.00 97.06 127 LEU A CA 1
ATOM 1069 C C . LEU A 1 127 ? 8.063 -4.674 -13.371 1.00 97.06 127 LEU A C 1
ATOM 1071 O O . LEU A 1 127 ? 7.704 -4.916 -12.222 1.00 97.06 127 LEU A O 1
ATOM 1075 N N . PHE A 1 128 ? 8.025 -3.456 -13.899 1.00 96.81 128 PHE A N 1
ATOM 1076 C CA . PHE A 1 128 ? 7.402 -2.306 -13.251 1.00 96.81 128 PHE A CA 1
ATOM 1077 C C . PHE A 1 128 ? 5.928 -2.232 -13.627 1.00 96.81 128 PHE A C 1
ATOM 1079 O O . PHE A 1 128 ? 5.579 -2.344 -14.805 1.00 96.81 128 PHE A O 1
ATOM 1086 N N . ALA A 1 129 ? 5.061 -2.028 -12.640 1.00 97.19 129 ALA A N 1
ATOM 1087 C CA . ALA A 1 129 ? 3.625 -1.976 -12.863 1.00 97.19 129 ALA A CA 1
ATOM 1088 C C . ALA A 1 129 ? 2.902 -1.089 -11.844 1.00 97.19 129 ALA A C 1
ATOM 1090 O O . ALA A 1 129 ? 3.341 -0.962 -10.705 1.00 97.19 129 ALA A O 1
ATOM 1091 N N . VAL A 1 130 ? 1.760 -0.524 -12.237 1.00 95.81 130 VAL A N 1
ATOM 1092 C CA . VAL A 1 130 ? 0.816 0.117 -11.306 1.00 95.81 130 VAL A CA 1
ATOM 1093 C C . VAL A 1 130 ? -0.293 -0.871 -10.979 1.00 95.81 130 VAL A C 1
ATOM 1095 O O . VAL A 1 130 ? -0.935 -1.412 -11.883 1.00 95.81 130 VAL A O 1
ATOM 1098 N N . VAL A 1 131 ? -0.528 -1.106 -9.690 1.00 95.81 131 VAL A N 1
ATOM 1099 C CA . VAL A 1 131 ? -1.567 -2.026 -9.215 1.00 95.81 131 VAL A CA 1
ATOM 1100 C C . VAL A 1 131 ? -2.804 -1.247 -8.780 1.00 95.81 131 VAL A C 1
ATOM 1102 O O . VAL A 1 131 ? -2.728 -0.365 -7.925 1.00 95.81 131 VAL A O 1
ATOM 1105 N N . TYR A 1 132 ? -3.950 -1.625 -9.341 1.00 93.94 132 TYR A N 1
ATOM 1106 C CA . TYR A 1 132 ? -5.280 -1.175 -8.949 1.00 93.94 132 TYR A CA 1
ATOM 1107 C C . TYR A 1 132 ? -6.099 -2.327 -8.365 1.00 93.94 132 TYR A C 1
ATOM 1109 O O . TYR A 1 132 ? -5.663 -3.480 -8.290 1.00 93.94 132 TYR A O 1
ATOM 1117 N N . ASP A 1 133 ? -7.315 -2.000 -7.943 1.00 92.94 133 ASP A N 1
ATOM 1118 C CA . ASP A 1 133 ? -8.249 -2.958 -7.371 1.00 92.94 133 ASP A CA 1
ATOM 1119 C C . ASP A 1 133 ? -8.625 -4.070 -8.364 1.00 92.94 133 ASP A C 1
ATOM 1121 O O . ASP A 1 133 ? -8.554 -5.251 -8.036 1.00 92.94 133 ASP A O 1
ATOM 1125 N N . ASN A 1 134 ? -8.935 -3.686 -9.602 1.00 95.75 134 ASN A N 1
ATOM 1126 C CA . ASN A 1 134 ? -9.456 -4.552 -10.660 1.00 95.75 134 ASN A CA 1
ATOM 1127 C C . ASN A 1 134 ? -8.488 -4.751 -11.840 1.00 95.75 134 ASN A C 1
ATOM 1129 O O . ASN A 1 134 ? -8.770 -5.553 -12.731 1.00 95.75 134 ASN A O 1
ATOM 1133 N N . ALA A 1 135 ? -7.362 -4.036 -11.873 1.00 97.00 135 ALA A N 1
ATOM 1134 C CA . ALA A 1 135 ? -6.404 -4.088 -12.973 1.00 97.00 135 ALA A CA 1
ATOM 1135 C C . ALA A 1 135 ? -4.953 -3.952 -12.491 1.00 97.00 135 ALA A C 1
ATOM 1137 O O . ALA A 1 135 ? -4.682 -3.390 -11.430 1.00 97.00 135 ALA A O 1
ATOM 1138 N N . ILE A 1 136 ? -4.009 -4.444 -13.289 1.00 97.94 136 ILE A N 1
ATOM 1139 C CA . ILE A 1 136 ? -2.580 -4.151 -13.161 1.00 97.94 136 ILE A CA 1
ATOM 1140 C C . ILE A 1 136 ? -2.077 -3.662 -14.515 1.00 97.94 136 ILE A C 1
ATOM 1142 O O . ILE A 1 136 ? -2.230 -4.352 -15.523 1.00 97.94 136 ILE A O 1
ATOM 1146 N N . ILE A 1 137 ? -1.467 -2.478 -14.521 1.00 97.94 137 ILE A N 1
ATOM 1147 C CA . ILE A 1 137 ? -0.901 -1.861 -15.720 1.00 97.94 137 ILE A CA 1
ATOM 1148 C C . ILE A 1 137 ? 0.598 -2.123 -15.731 1.00 97.94 137 ILE A C 1
ATOM 1150 O O . ILE A 1 137 ? 1.330 -1.588 -14.901 1.00 97.94 137 ILE A O 1
ATOM 1154 N N . PHE A 1 138 ? 1.055 -2.946 -16.663 1.00 98.25 138 PHE A N 1
ATOM 1155 C CA . PHE A 1 138 ? 2.464 -3.231 -16.885 1.00 98.25 138 PHE A CA 1
ATOM 1156 C C . PHE A 1 138 ? 3.091 -2.069 -17.647 1.00 98.25 138 PHE A C 1
ATOM 1158 O O . PHE A 1 138 ? 2.625 -1.717 -18.726 1.00 98.25 138 PHE A O 1
ATOM 1165 N N . ILE A 1 139 ? 4.141 -1.477 -17.081 1.00 96.94 139 ILE A N 1
ATOM 1166 C CA . ILE A 1 139 ? 4.808 -0.296 -17.638 1.00 96.94 139 ILE A CA 1
ATOM 1167 C C . ILE A 1 139 ? 5.993 -0.725 -18.500 1.00 96.94 139 ILE A C 1
ATOM 1169 O O . ILE A 1 139 ? 6.104 -0.310 -19.654 1.00 96.94 139 ILE A O 1
ATOM 1173 N N . ASP A 1 140 ? 6.902 -1.517 -17.922 1.00 95.56 140 ASP A N 1
ATOM 1174 C CA . ASP A 1 140 ? 8.099 -1.999 -18.608 1.00 95.56 140 ASP A CA 1
ATOM 1175 C C . ASP A 1 140 ? 8.815 -3.130 -17.863 1.00 95.56 140 ASP A C 1
ATOM 1177 O O . ASP A 1 140 ? 8.669 -3.275 -16.648 1.00 95.56 140 ASP A O 1
ATOM 1181 N N . VAL A 1 141 ? 9.655 -3.878 -18.582 1.00 95.69 141 VAL A N 1
ATOM 1182 C CA . VAL A 1 141 ? 10.604 -4.841 -18.009 1.00 95.69 141 VAL A CA 1
ATOM 1183 C C . VAL A 1 141 ? 12.014 -4.288 -18.166 1.00 95.69 141 VAL A C 1
ATOM 1185 O O . VAL A 1 141 ? 12.537 -4.202 -19.274 1.00 95.69 141 VAL A O 1
ATOM 1188 N N . LEU A 1 142 ? 12.646 -3.926 -17.050 1.00 92.94 142 LEU A N 1
ATOM 1189 C CA . LEU A 1 142 ? 13.994 -3.351 -17.042 1.00 92.94 142 LEU A CA 1
ATOM 1190 C C . LEU A 1 142 ? 14.904 -4.122 -16.089 1.00 92.94 142 LEU A C 1
ATOM 1192 O O . LEU A 1 142 ? 14.446 -4.892 -15.241 1.00 92.94 142 LEU A O 1
ATOM 1196 N N . ASN A 1 143 ? 16.211 -3.896 -16.223 1.00 90.56 143 ASN A N 1
ATOM 1197 C CA . ASN A 1 143 ? 17.181 -4.406 -15.263 1.00 90.56 143 ASN A CA 1
ATOM 1198 C C . ASN A 1 143 ? 16.840 -3.906 -13.855 1.00 90.56 143 ASN A C 1
ATOM 1200 O O . ASN A 1 143 ? 16.479 -2.744 -13.657 1.00 90.56 143 ASN A O 1
ATOM 1204 N N . HIS A 1 144 ? 16.987 -4.790 -12.875 1.00 84.94 144 HIS A N 1
ATOM 1205 C CA . HIS A 1 144 ? 16.805 -4.470 -11.477 1.00 84.94 144 HIS A CA 1
ATOM 1206 C C . HIS A 1 144 ? 17.786 -3.358 -11.097 1.00 84.94 144 HIS A C 1
ATOM 1208 O O . HIS A 1 144 ? 19.003 -3.544 -11.235 1.00 84.94 144 HIS A O 1
ATOM 1214 N N . PRO A 1 145 ? 17.303 -2.217 -10.585 1.00 80.44 145 PRO A N 1
ATOM 1215 C CA . PRO A 1 145 ? 18.206 -1.135 -10.270 1.00 80.44 145 PRO A CA 1
ATOM 1216 C C . PRO A 1 145 ? 19.163 -1.520 -9.127 1.00 80.44 145 PRO A C 1
ATOM 1218 O O . PRO A 1 145 ? 18.773 -2.161 -8.147 1.00 80.44 145 PRO A O 1
ATOM 1221 N N . THR A 1 146 ? 20.436 -1.167 -9.256 1.00 72.19 146 THR A N 1
ATOM 1222 C CA . THR A 1 146 ? 21.496 -1.379 -8.265 1.00 72.19 146 THR A CA 1
ATOM 1223 C C . THR A 1 146 ? 21.826 -0.059 -7.573 1.00 72.19 146 THR A C 1
ATOM 1225 O O . THR A 1 146 ? 21.385 0.999 -7.997 1.00 72.19 146 THR A O 1
ATOM 1228 N N . ALA A 1 147 ? 22.635 -0.079 -6.510 1.00 61.38 147 ALA A N 1
ATOM 1229 C CA . ALA A 1 147 ? 23.075 1.160 -5.854 1.00 61.38 147 ALA A CA 1
ATOM 1230 C C . ALA A 1 147 ? 23.920 2.078 -6.767 1.00 61.38 147 ALA A C 1
ATOM 1232 O O . ALA A 1 147 ? 24.117 3.247 -6.441 1.00 61.38 147 ALA A O 1
ATOM 1233 N N . GLN A 1 148 ? 24.433 1.534 -7.875 1.00 54.16 148 GLN A N 1
ATOM 1234 C CA . GLN A 1 148 ? 25.299 2.212 -8.840 1.00 54.16 148 GLN A CA 1
ATOM 1235 C C . GLN A 1 148 ? 24.524 2.734 -10.056 1.00 54.16 148 GLN A C 1
ATOM 1237 O O . GLN A 1 148 ? 25.069 3.530 -10.814 1.00 54.16 148 GLN A O 1
ATOM 1242 N N . ASN A 1 149 ? 23.274 2.299 -10.246 1.00 62.69 149 ASN A N 1
ATOM 1243 C CA . ASN A 1 149 ? 22.398 2.821 -11.284 1.00 62.69 149 ASN A CA 1
ATOM 1244 C C . ASN A 1 149 ? 21.180 3.522 -10.659 1.00 62.69 149 ASN A C 1
ATOM 1246 O O . ASN A 1 149 ? 20.828 3.366 -9.492 1.00 62.69 149 ASN A O 1
ATOM 1250 N N . ASP A 1 150 ? 20.566 4.382 -11.442 1.00 63.41 150 ASP A N 1
ATOM 1251 C CA . ASP A 1 150 ? 19.558 5.351 -11.038 1.00 63.41 150 ASP A CA 1
ATOM 1252 C C . ASP A 1 150 ? 18.121 4.858 -11.280 1.00 63.41 150 ASP A C 1
ATOM 1254 O O . ASP A 1 150 ? 17.167 5.636 -11.246 1.00 63.41 150 ASP A O 1
ATOM 1258 N N . GLY A 1 151 ? 17.939 3.551 -11.491 1.00 64.31 151 GLY A N 1
ATOM 1259 C CA . GLY A 1 151 ? 16.672 2.999 -11.969 1.00 64.31 151 GLY A CA 1
ATOM 1260 C C . GLY A 1 151 ? 15.491 3.156 -10.998 1.00 64.31 151 GLY A C 1
ATOM 1261 O O . GLY A 1 151 ? 14.346 3.180 -11.436 1.00 64.31 151 GLY A O 1
ATOM 1262 N N . TRP A 1 152 ? 15.739 3.344 -9.693 1.00 79.81 152 TRP A N 1
ATOM 1263 C CA . TRP A 1 152 ? 14.685 3.632 -8.701 1.00 79.81 152 TRP A CA 1
ATOM 1264 C C . TRP A 1 152 ? 14.149 5.076 -8.763 1.00 79.81 152 TRP A C 1
ATOM 1266 O O . TRP A 1 152 ? 13.191 5.408 -8.067 1.00 79.81 152 TRP A O 1
ATOM 1276 N N . SER A 1 153 ? 14.762 5.948 -9.567 1.00 81.81 153 SER A N 1
ATOM 1277 C CA . SER A 1 153 ? 14.282 7.298 -9.885 1.00 81.81 153 SER A CA 1
ATOM 1278 C C . SER A 1 153 ? 14.137 7.498 -11.399 1.00 81.81 153 SER A C 1
ATOM 1280 O O . SER A 1 153 ? 14.260 8.627 -11.882 1.00 81.81 153 SER A O 1
ATOM 1282 N N . ASN A 1 154 ? 13.894 6.423 -12.160 1.00 84.69 154 ASN A N 1
ATOM 1283 C CA . ASN A 1 154 ? 13.795 6.475 -13.617 1.00 84.69 154 ASN A CA 1
ATOM 1284 C C . ASN A 1 154 ? 12.537 7.236 -14.081 1.00 84.69 154 ASN A C 1
ATOM 1286 O O . ASN A 1 154 ? 11.414 6.778 -13.872 1.00 84.69 154 ASN A O 1
ATOM 1290 N N . VAL A 1 155 ? 12.741 8.383 -14.738 1.00 89.56 155 VAL A N 1
ATOM 1291 C CA . VAL A 1 155 ? 11.658 9.225 -15.272 1.00 89.56 155 VAL A CA 1
ATOM 1292 C C . VAL A 1 155 ? 10.958 8.588 -16.472 1.00 89.56 155 VAL A C 1
ATOM 1294 O O . VAL A 1 155 ? 9.770 8.830 -16.667 1.00 89.56 155 VAL A O 1
ATOM 1297 N N . ASP A 1 156 ? 11.626 7.694 -17.209 1.00 91.44 156 ASP A N 1
ATOM 1298 C CA . ASP A 1 156 ? 11.061 7.043 -18.397 1.00 91.44 156 ASP A CA 1
ATOM 1299 C C . ASP A 1 156 ? 9.817 6.211 -18.067 1.00 91.44 156 ASP A C 1
ATOM 1301 O O . ASP A 1 156 ? 8.916 6.068 -18.895 1.00 91.44 156 ASP A O 1
ATOM 1305 N N . LEU A 1 157 ? 9.733 5.676 -16.842 1.00 92.62 157 LEU A N 1
ATOM 1306 C CA . LEU A 1 157 ? 8.529 4.992 -16.366 1.00 92.62 157 LEU A CA 1
ATOM 1307 C C . LEU A 1 157 ? 7.334 5.952 -16.332 1.00 92.62 157 LEU A C 1
ATOM 1309 O O . LEU A 1 157 ? 6.230 5.574 -16.716 1.00 92.62 157 LEU A O 1
ATOM 1313 N N . ILE A 1 158 ? 7.555 7.199 -15.912 1.00 93.62 158 ILE A N 1
ATOM 1314 C CA . ILE A 1 158 ? 6.499 8.206 -15.785 1.00 93.62 158 ILE A CA 1
ATOM 1315 C C . ILE A 1 158 ? 6.163 8.809 -17.146 1.00 93.62 158 ILE A C 1
ATOM 1317 O O . ILE A 1 158 ? 4.985 8.970 -17.445 1.00 93.62 158 ILE A O 1
ATOM 1321 N N . GLU A 1 159 ? 7.160 9.028 -18.006 1.00 95.25 159 GLU A N 1
ATOM 1322 C CA . GLU A 1 159 ? 6.956 9.402 -19.414 1.00 95.25 159 GLU A CA 1
ATOM 1323 C C . GLU A 1 159 ? 6.072 8.374 -20.140 1.00 95.25 159 GLU A C 1
ATOM 1325 O O . GLU A 1 159 ? 5.143 8.734 -20.862 1.00 95.25 159 GLU A O 1
ATOM 1330 N N . LYS A 1 160 ? 6.294 7.071 -19.908 1.00 95.62 160 LYS A N 1
ATOM 1331 C CA . LYS A 1 160 ? 5.453 6.004 -20.478 1.00 95.62 160 LYS A CA 1
ATOM 1332 C C . LYS A 1 160 ? 4.020 6.043 -19.964 1.00 95.62 160 LYS A C 1
ATOM 1334 O O . LYS A 1 160 ? 3.095 5.935 -20.769 1.00 95.62 160 LYS A O 1
ATOM 1339 N N . ILE A 1 161 ? 3.831 6.192 -18.652 1.00 95.00 161 ILE A N 1
ATOM 1340 C CA . ILE A 1 161 ? 2.492 6.313 -18.062 1.00 95.00 161 ILE A CA 1
ATOM 1341 C C . ILE A 1 161 ? 1.789 7.547 -18.636 1.00 95.00 161 ILE A C 1
ATOM 1343 O O . ILE A 1 161 ? 0.673 7.426 -19.127 1.00 95.00 161 ILE A O 1
ATOM 1347 N N . HIS A 1 162 ? 2.451 8.705 -18.638 1.00 96.06 162 HIS A N 1
ATOM 1348 C CA . HIS A 1 162 ? 1.922 9.952 -19.185 1.00 96.06 162 HIS A CA 1
ATOM 1349 C C . HIS A 1 162 ? 1.497 9.804 -20.651 1.00 96.06 162 HIS A C 1
ATOM 1351 O O . HIS A 1 162 ? 0.402 10.210 -21.027 1.00 96.06 162 HIS A O 1
ATOM 1357 N N . LYS A 1 163 ? 2.334 9.168 -21.473 1.00 96.75 163 LYS A N 1
ATOM 1358 C CA . LYS A 1 163 ? 2.072 9.008 -22.902 1.00 96.75 163 LYS A CA 1
ATOM 1359 C C . LYS A 1 163 ? 0.893 8.085 -23.212 1.00 96.75 163 LYS A C 1
ATOM 1361 O O . LYS A 1 163 ? 0.150 8.357 -24.151 1.00 96.75 163 LYS A O 1
ATOM 1366 N N . TYR A 1 164 ? 0.775 6.960 -22.508 1.00 96.50 164 TYR A N 1
ATOM 1367 C CA . TYR A 1 164 ? -0.156 5.894 -22.898 1.00 96.50 164 TYR A CA 1
ATOM 1368 C C . TYR A 1 164 ? -1.398 5.795 -22.011 1.00 96.50 164 TYR A C 1
ATOM 1370 O O . TYR A 1 164 ? -2.436 5.342 -22.482 1.00 96.50 164 TYR A O 1
ATOM 1378 N N . VAL A 1 165 ? -1.298 6.192 -20.743 1.00 94.56 165 VAL A N 1
ATOM 1379 C CA . VAL A 1 165 ? -2.366 6.089 -19.736 1.00 94.56 165 VAL A CA 1
ATOM 1380 C C . VAL A 1 165 ? -2.309 7.277 -18.751 1.00 94.56 165 VAL A C 1
ATOM 1382 O O . VAL A 1 165 ? -2.215 7.070 -17.538 1.00 94.56 165 VAL A O 1
ATOM 1385 N N . PRO A 1 166 ? -2.358 8.539 -19.229 1.00 93.81 166 PRO A N 1
ATOM 1386 C CA . PRO A 1 166 ? -2.151 9.725 -18.387 1.00 93.81 166 PRO A CA 1
ATOM 1387 C C . PRO A 1 166 ? -3.115 9.814 -17.198 1.00 93.81 166 PRO A C 1
ATOM 1389 O O . PRO A 1 166 ? -2.752 10.362 -16.154 1.00 93.81 166 PRO A O 1
ATOM 1392 N N . ASP A 1 167 ? -4.311 9.234 -17.322 1.00 91.19 167 ASP A N 1
ATOM 1393 C CA . ASP A 1 167 ? -5.335 9.195 -16.273 1.00 91.19 167 ASP A CA 1
ATOM 1394 C C . ASP A 1 167 ? -4.855 8.526 -14.978 1.00 91.19 167 ASP A C 1
ATOM 1396 O O . ASP A 1 167 ? -5.286 8.913 -13.893 1.00 91.19 167 ASP A O 1
ATOM 1400 N N . VAL A 1 168 ? -3.901 7.592 -15.064 1.00 88.38 168 VAL A N 1
ATOM 1401 C CA . VAL A 1 168 ? -3.296 6.890 -13.913 1.00 88.38 168 VAL A CA 1
ATOM 1402 C C . VAL A 1 168 ? -2.621 7.865 -12.944 1.00 88.38 168 VAL A C 1
ATOM 1404 O O . VAL A 1 168 ? -2.666 7.674 -11.726 1.00 88.38 168 VAL A O 1
ATOM 1407 N N . ILE A 1 169 ? -2.018 8.931 -13.478 1.00 89.38 169 ILE A N 1
ATOM 1408 C CA . ILE A 1 169 ? -1.270 9.945 -12.719 1.00 89.38 169 ILE A CA 1
ATOM 1409 C C . ILE A 1 169 ? -1.900 11.340 -12.801 1.00 89.38 169 ILE A C 1
ATOM 1411 O O . ILE A 1 169 ? -1.342 12.292 -12.260 1.00 89.38 169 ILE A O 1
ATOM 1415 N N . SER A 1 170 ? -3.069 11.481 -13.431 1.00 90.44 170 SER A N 1
ATOM 1416 C CA . SER A 1 170 ? -3.726 12.773 -13.686 1.00 90.44 170 SER A CA 1
ATOM 1417 C C . SER A 1 170 ? -3.975 13.583 -12.415 1.00 90.44 170 SER A C 1
ATOM 1419 O O . SER A 1 170 ? -3.769 14.792 -12.414 1.00 90.44 170 SER A O 1
ATOM 1421 N N . LYS A 1 171 ? -4.303 12.916 -11.301 1.00 88.06 171 LYS A N 1
ATOM 1422 C CA . LYS A 1 171 ? -4.495 13.548 -9.984 1.00 88.06 171 LYS A CA 1
ATOM 1423 C C . LYS A 1 171 ? -3.246 14.240 -9.423 1.00 88.06 171 LYS A C 1
ATOM 1425 O O . LYS A 1 171 ? -3.356 15.013 -8.480 1.00 88.06 171 LYS A O 1
ATOM 1430 N N . PHE A 1 172 ? -2.070 13.943 -9.973 1.00 89.38 172 PHE A N 1
ATOM 1431 C CA . PHE A 1 172 ? -0.808 14.586 -9.610 1.00 89.38 172 PHE A CA 1
ATOM 1432 C C . PHE A 1 172 ? -0.402 15.677 -10.606 1.00 89.38 172 PHE A C 1
ATOM 1434 O O . PHE A 1 172 ? 0.588 16.368 -10.375 1.00 89.38 172 PHE A O 1
ATOM 1441 N N . LYS A 1 173 ? -1.122 15.831 -11.725 1.00 92.94 173 LYS A N 1
ATOM 1442 C CA . LYS A 1 173 ? -0.847 16.874 -12.715 1.00 92.94 173 LYS A CA 1
ATOM 1443 C C . LYS A 1 173 ? -1.144 18.233 -12.087 1.00 92.94 173 LYS A C 1
ATOM 1445 O O . LYS A 1 173 ? -2.206 18.427 -11.502 1.00 92.94 173 LYS A O 1
ATOM 1450 N N . SER A 1 174 ? -0.217 19.174 -12.216 1.00 90.19 174 SER A N 1
ATOM 1451 C CA . SER A 1 174 ? -0.376 20.527 -11.682 1.00 90.19 174 SER A CA 1
ATOM 1452 C C . SER A 1 174 ? -0.005 21.562 -12.732 1.00 90.19 174 SER A C 1
ATOM 1454 O O . SER A 1 174 ? 1.064 21.490 -13.330 1.00 90.19 174 SER A O 1
ATOM 1456 N N . SER A 1 175 ? -0.888 22.541 -12.929 1.00 89.56 175 SER A N 1
ATOM 1457 C CA . SER A 1 175 ? -0.622 23.754 -13.711 1.00 89.56 175 SER A CA 1
ATOM 1458 C C . SER A 1 175 ? -0.186 24.939 -12.842 1.00 89.56 175 SER A C 1
ATOM 1460 O O . SER A 1 175 ? 0.165 25.986 -13.372 1.00 89.56 175 SER A O 1
ATOM 1462 N N . GLN A 1 176 ? -0.220 24.790 -11.513 1.00 89.12 176 GLN A N 1
ATOM 1463 C CA . GLN A 1 176 ? 0.035 25.876 -10.556 1.00 89.12 176 GLN A CA 1
ATOM 1464 C C . GLN A 1 176 ? 1.478 25.903 -10.040 1.00 89.12 176 GLN A C 1
ATOM 1466 O O . GLN A 1 176 ? 1.878 26.853 -9.373 1.00 89.12 176 GLN A O 1
ATOM 1471 N N . VAL A 1 177 ? 2.254 24.851 -10.307 1.00 87.81 177 VAL A N 1
ATOM 1472 C CA . VAL A 1 177 ? 3.628 24.703 -9.820 1.00 87.81 177 VAL A CA 1
ATOM 1473 C C . VAL A 1 177 ? 4.548 24.489 -11.010 1.00 87.81 177 VAL A C 1
ATOM 1475 O O . VAL A 1 177 ? 4.277 23.641 -11.855 1.00 87.81 177 VAL A O 1
ATOM 1478 N N . SER A 1 178 ? 5.657 25.224 -11.055 1.00 89.50 178 SER A N 1
ATOM 1479 C CA . SER A 1 178 ? 6.708 24.996 -12.045 1.00 89.50 178 SER A CA 1
ATOM 1480 C C . SER A 1 178 ? 7.447 23.693 -11.742 1.00 89.50 178 SER A C 1
ATOM 1482 O O . SER A 1 178 ? 8.014 23.531 -10.660 1.00 89.50 178 SER A O 1
ATOM 1484 N N . GLY A 1 179 ? 7.456 22.764 -12.696 1.00 91.25 179 GLY A N 1
ATOM 1485 C CA . GLY A 1 179 ? 8.214 21.521 -12.585 1.00 91.25 179 GLY A CA 1
ATOM 1486 C C . GLY A 1 179 ? 9.720 21.724 -12.762 1.00 91.25 179 GLY A C 1
ATOM 1487 O O . GLY A 1 179 ? 10.170 22.633 -13.462 1.00 91.25 179 GLY A O 1
ATOM 1488 N N . LEU A 1 180 ? 10.501 20.836 -12.150 1.00 92.69 180 LEU A N 1
ATOM 1489 C CA . LEU A 1 180 ? 11.954 20.775 -12.263 1.00 92.69 180 LEU A CA 1
ATOM 1490 C C . LEU A 1 180 ? 12.372 19.668 -13.235 1.00 92.69 180 LEU A C 1
ATOM 1492 O O . LEU A 1 180 ? 11.886 18.536 -13.146 1.00 92.69 180 LEU A O 1
ATOM 1496 N N . THR A 1 181 ? 13.338 19.978 -14.098 1.00 92.94 181 THR A N 1
ATOM 1497 C CA . THR A 1 181 ? 14.057 18.988 -14.910 1.00 92.94 181 THR A CA 1
ATOM 1498 C C . THR A 1 181 ? 15.313 18.572 -14.156 1.00 92.94 181 THR A C 1
ATOM 1500 O O . THR A 1 181 ? 16.334 19.255 -14.187 1.00 92.94 181 THR A O 1
ATOM 1503 N N . LEU A 1 182 ? 15.221 17.468 -13.418 1.00 91.00 182 LEU A N 1
ATOM 1504 C CA . LEU A 1 182 ? 16.317 16.937 -12.607 1.00 91.00 182 LEU A CA 1
ATOM 1505 C C . LEU A 1 182 ? 16.941 15.726 -13.290 1.00 91.00 182 LEU A C 1
ATOM 1507 O O . LEU A 1 182 ? 16.220 14.928 -13.881 1.00 91.00 182 LEU A O 1
ATOM 1511 N N . THR A 1 183 ? 18.247 15.517 -13.139 1.00 89.56 183 THR A N 1
ATOM 1512 C CA . THR A 1 183 ? 18.876 14.234 -13.484 1.00 89.56 183 THR A CA 1
ATOM 1513 C C . THR A 1 183 ? 18.425 13.147 -12.510 1.00 89.56 183 THR A C 1
ATOM 1515 O O . THR A 1 183 ? 18.004 13.426 -11.383 1.00 89.56 183 THR A O 1
ATOM 1518 N N . SER A 1 184 ? 18.547 11.877 -12.885 1.00 85.19 184 SER A N 1
ATOM 1519 C CA . SER A 1 184 ? 18.162 10.785 -11.990 1.00 85.19 184 SER A CA 1
ATOM 1520 C C . SER A 1 184 ? 18.968 10.758 -10.684 1.00 85.19 184 SER A C 1
ATOM 1522 O O 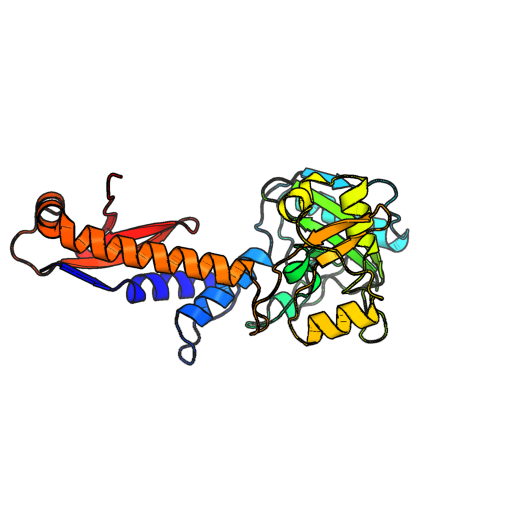. SER A 1 184 ? 18.419 10.407 -9.639 1.00 85.19 184 SER A O 1
ATOM 1524 N N . MET A 1 185 ? 20.238 11.189 -10.710 1.00 85.62 185 MET A N 1
ATOM 1525 C CA . MET A 1 185 ? 21.086 11.325 -9.517 1.00 85.62 185 MET A CA 1
ATOM 1526 C C . MET A 1 185 ? 20.590 12.438 -8.583 1.00 85.62 185 MET A C 1
ATOM 1528 O O . MET A 1 185 ? 20.558 12.260 -7.361 1.00 85.62 185 MET A O 1
ATOM 1532 N N . GLN A 1 186 ? 20.146 13.569 -9.141 1.00 91.19 186 GLN A N 1
ATOM 1533 C CA . GLN A 1 186 ? 19.511 14.638 -8.368 1.00 91.19 186 GLN A CA 1
ATOM 1534 C C . GLN A 1 186 ? 18.192 14.155 -7.751 1.00 91.19 186 GLN A C 1
ATOM 1536 O O . GLN A 1 186 ? 18.000 14.308 -6.544 1.00 91.19 186 GLN A O 1
ATOM 1541 N N . ARG A 1 187 ? 17.334 13.474 -8.527 1.00 89.56 187 ARG A N 1
ATOM 1542 C CA . ARG A 1 187 ? 16.097 12.853 -8.010 1.00 89.56 187 ARG A CA 1
ATOM 1543 C C . ARG A 1 187 ? 16.393 11.861 -6.883 1.00 89.56 187 ARG A C 1
ATOM 1545 O O . ARG A 1 187 ? 15.760 11.913 -5.836 1.00 89.56 187 ARG A O 1
ATOM 1552 N N . MET A 1 188 ? 17.414 11.017 -7.044 1.00 87.12 188 MET A N 1
ATOM 1553 C CA . MET A 1 188 ? 17.833 10.064 -6.012 1.00 87.12 188 MET A CA 1
ATOM 1554 C C . MET A 1 188 ? 18.318 10.764 -4.736 1.00 87.12 188 MET A C 1
ATOM 1556 O O . MET A 1 188 ? 18.043 10.308 -3.628 1.00 87.12 188 MET A O 1
ATOM 1560 N N . THR A 1 189 ? 19.024 11.887 -4.878 1.00 90.06 189 THR A N 1
ATOM 1561 C CA . THR A 1 189 ? 19.471 12.702 -3.741 1.00 90.06 189 THR A CA 1
ATOM 1562 C C . THR A 1 189 ? 18.283 13.272 -2.971 1.00 90.06 189 THR A C 1
ATOM 1564 O O . THR A 1 189 ? 18.277 13.215 -1.743 1.00 90.06 189 THR A O 1
ATOM 1567 N N . LEU A 1 190 ? 17.258 13.763 -3.674 1.00 90.88 190 LEU A N 1
ATOM 1568 C CA . LEU A 1 190 ? 16.011 14.214 -3.053 1.00 90.88 190 LEU A CA 1
ATOM 1569 C C . LEU A 1 190 ? 15.276 13.063 -2.360 1.00 90.88 190 LEU A C 1
ATOM 1571 O O . LEU A 1 190 ? 14.893 13.209 -1.202 1.00 90.88 190 LEU A O 1
ATOM 1575 N N . HIS A 1 191 ? 15.165 11.898 -3.008 1.00 88.06 191 HIS A N 1
ATOM 1576 C CA . HIS A 1 191 ? 14.529 10.716 -2.419 1.00 88.06 191 HIS A CA 1
ATOM 1577 C C . HIS A 1 191 ? 15.217 10.277 -1.117 1.00 88.06 191 HIS A C 1
ATOM 1579 O O . HIS A 1 191 ? 14.548 10.014 -0.121 1.00 88.06 191 HIS A O 1
ATOM 1585 N N . LYS A 1 192 ? 16.559 10.268 -1.082 1.00 87.62 192 LYS A N 1
ATOM 1586 C CA . LYS A 1 192 ? 17.346 9.958 0.129 1.00 87.62 192 LYS A CA 1
ATOM 1587 C C . LYS A 1 192 ? 17.140 10.963 1.265 1.00 87.62 192 LYS A C 1
ATOM 1589 O O . LYS A 1 192 ? 17.364 10.618 2.419 1.00 87.62 192 LYS A O 1
ATOM 1594 N N . LYS A 1 193 ? 16.743 12.194 0.940 1.00 91.44 193 LYS A N 1
ATOM 1595 C CA . LYS A 1 193 ? 16.426 13.261 1.900 1.00 91.44 193 LYS A CA 1
ATOM 1596 C C . LYS A 1 193 ? 14.925 13.379 2.185 1.00 91.44 193 LYS A C 1
ATOM 1598 O O . LYS A 1 193 ? 14.515 14.346 2.817 1.00 91.44 193 LYS A O 1
ATOM 1603 N N . HIS A 1 194 ? 14.117 12.435 1.696 1.00 92.19 194 HIS A N 1
ATOM 1604 C CA . HIS A 1 194 ? 12.654 12.448 1.795 1.00 92.19 194 HIS A CA 1
ATOM 1605 C C . HIS A 1 194 ? 12.012 13.747 1.273 1.00 92.19 194 HIS A C 1
ATOM 1607 O O . HIS A 1 194 ? 10.978 14.194 1.764 1.00 92.19 194 HIS A O 1
ATOM 1613 N N . ALA A 1 195 ? 12.639 14.374 0.277 1.00 91.12 195 ALA A N 1
ATOM 1614 C CA . ALA A 1 195 ? 12.133 15.591 -0.331 1.00 91.12 195 ALA A CA 1
ATOM 1615 C C . ALA A 1 195 ? 11.171 15.250 -1.475 1.00 91.12 195 ALA A C 1
ATOM 1617 O O . ALA A 1 195 ? 11.457 14.393 -2.319 1.00 91.12 195 ALA A O 1
ATOM 1618 N N . ASN A 1 196 ? 10.035 15.943 -1.502 1.00 91.81 196 ASN A N 1
ATOM 1619 C CA . ASN A 1 196 ? 9.108 15.944 -2.628 1.00 91.81 196 ASN A CA 1
ATOM 1620 C C . ASN A 1 196 ? 9.477 17.076 -3.594 1.00 91.81 196 ASN A C 1
ATOM 1622 O O . ASN A 1 196 ? 10.049 18.087 -3.186 1.00 91.81 196 ASN A O 1
ATOM 1626 N N . TYR A 1 197 ? 9.165 16.904 -4.874 1.00 91.38 197 TYR A N 1
ATOM 1627 C CA . TYR A 1 197 ? 9.418 17.901 -5.910 1.00 91.38 197 TYR A CA 1
ATOM 1628 C C . TYR A 1 197 ? 8.349 17.813 -6.996 1.00 91.38 197 TYR A C 1
ATOM 1630 O O . TYR A 1 197 ? 7.725 16.769 -7.197 1.00 91.38 197 TYR A O 1
ATOM 1638 N N . ALA A 1 198 ? 8.140 18.921 -7.702 1.00 93.06 198 ALA A N 1
ATOM 1639 C CA . ALA A 1 198 ? 7.377 18.924 -8.938 1.00 93.06 198 ALA A CA 1
ATOM 1640 C C . ALA A 1 198 ? 8.296 18.483 -10.080 1.00 93.06 198 ALA A C 1
ATOM 1642 O O . ALA A 1 198 ? 9.362 19.063 -10.284 1.00 93.06 198 ALA A O 1
ATOM 1643 N N . MET A 1 199 ? 7.905 17.443 -10.804 1.00 92.62 199 MET A N 1
ATOM 1644 C CA . MET A 1 199 ? 8.652 16.896 -11.926 1.00 92.62 199 MET A CA 1
ATOM 1645 C C . MET A 1 199 ? 8.086 17.426 -13.234 1.00 92.62 199 MET A C 1
ATOM 1647 O O . MET A 1 199 ? 6.879 17.348 -13.459 1.00 92.62 199 MET A O 1
ATOM 1651 N N . LYS A 1 200 ? 8.969 17.927 -14.094 1.00 95.06 200 LYS A N 1
ATOM 1652 C CA . LYS A 1 200 ? 8.640 18.309 -15.464 1.00 95.06 200 LYS A CA 1
ATOM 1653 C C . LYS A 1 200 ? 8.978 17.162 -16.419 1.00 95.06 200 LYS A C 1
ATOM 1655 O O . LYS A 1 200 ? 10.079 16.618 -16.338 1.00 95.06 200 LYS A O 1
ATOM 1660 N N . LEU A 1 201 ? 8.030 16.805 -17.280 1.00 95.00 201 LEU A N 1
ATOM 1661 C CA . LEU A 1 201 ? 8.210 15.830 -18.355 1.00 95.00 201 LEU A CA 1
ATOM 1662 C C . LEU A 1 201 ? 8.694 16.492 -19.650 1.00 95.00 201 LEU A C 1
ATOM 1664 O O . LEU A 1 201 ? 8.747 17.717 -19.764 1.00 95.00 201 LEU A O 1
ATOM 1668 N N . SER A 1 202 ? 9.032 15.660 -20.630 1.00 94.94 202 SER A N 1
ATOM 1669 C CA . SER A 1 202 ? 9.532 16.058 -21.948 1.00 94.94 202 SER A CA 1
ATOM 1670 C C . SER A 1 202 ? 8.588 16.960 -22.757 1.00 94.94 202 SER A C 1
ATOM 1672 O O . SER A 1 202 ? 9.063 17.741 -23.577 1.00 94.94 202 SER A O 1
ATOM 1674 N N . ASP A 1 203 ? 7.276 16.891 -22.516 1.00 95.75 203 ASP A N 1
ATOM 1675 C CA . ASP A 1 203 ? 6.248 17.728 -23.152 1.00 95.75 203 ASP A CA 1
ATOM 1676 C C . ASP A 1 203 ? 5.914 19.000 -22.344 1.00 95.75 203 ASP A C 1
ATOM 1678 O O . ASP A 1 203 ? 4.898 19.646 -22.594 1.00 95.75 203 ASP A O 1
ATOM 1682 N N . GLU A 1 204 ? 6.744 19.340 -21.351 1.00 94.75 204 GLU A N 1
ATOM 1683 C CA . GLU A 1 204 ? 6.536 20.405 -20.361 1.00 94.75 204 GLU A CA 1
ATOM 1684 C C . GLU A 1 204 ? 5.391 20.153 -19.358 1.00 94.75 204 GLU A C 1
ATOM 1686 O O . GLU A 1 204 ? 5.181 20.966 -18.447 1.00 94.75 204 GLU A O 1
ATOM 1691 N N . THR A 1 205 ? 4.683 19.014 -19.429 1.00 96.00 205 THR A N 1
ATOM 1692 C CA . THR A 1 205 ? 3.686 18.656 -18.413 1.00 96.00 205 THR A CA 1
ATOM 1693 C C . THR A 1 205 ? 4.366 18.504 -17.052 1.00 96.00 205 THR A C 1
ATOM 1695 O O . THR A 1 205 ? 5.367 17.803 -16.898 1.00 96.00 205 THR A O 1
ATOM 1698 N N . THR A 1 206 ? 3.790 19.139 -16.029 1.00 95.75 206 THR A N 1
ATOM 1699 C CA . THR A 1 206 ? 4.280 19.045 -14.652 1.00 95.75 206 THR A CA 1
ATOM 1700 C C . THR A 1 206 ? 3.392 18.150 -13.791 1.00 95.75 206 THR A C 1
ATOM 1702 O O . THR A 1 206 ? 2.168 18.308 -13.744 1.00 95.75 206 THR A O 1
ATOM 1705 N N . TYR A 1 207 ? 4.032 17.245 -13.052 1.00 93.75 207 TYR A N 1
ATOM 1706 C CA . TYR A 1 207 ? 3.419 16.431 -12.008 1.00 93.75 207 TYR A CA 1
ATOM 1707 C C . TYR A 1 207 ? 4.028 16.781 -10.649 1.00 93.75 207 TYR A C 1
ATOM 1709 O O . TYR A 1 207 ? 5.239 16.681 -10.463 1.00 93.75 207 TYR A O 1
ATOM 1717 N N . HIS A 1 208 ? 3.201 17.182 -9.685 1.00 88.12 208 HIS A N 1
ATOM 1718 C CA . HIS A 1 208 ? 3.619 17.420 -8.306 1.00 88.12 208 HIS A CA 1
ATOM 1719 C C . HIS A 1 208 ? 3.090 16.307 -7.408 1.00 88.12 208 HIS A C 1
ATOM 1721 O O . HIS A 1 208 ? 1.881 16.116 -7.276 1.00 88.12 208 HIS A O 1
ATOM 1727 N N . PHE A 1 209 ? 4.009 15.572 -6.786 1.00 75.75 209 PHE A N 1
ATOM 1728 C CA . PHE A 1 209 ? 3.667 14.419 -5.971 1.00 75.75 209 PHE A CA 1
ATOM 1729 C C . PHE A 1 209 ? 4.061 14.637 -4.514 1.00 75.75 209 PHE A C 1
ATOM 1731 O O . PHE A 1 209 ? 5.184 15.037 -4.219 1.00 75.75 209 PHE A O 1
ATOM 1738 N N . MET A 1 210 ? 3.149 14.314 -3.600 1.00 79.56 210 MET A N 1
ATOM 1739 C CA . MET A 1 210 ? 3.439 14.186 -2.174 1.00 79.56 210 MET A CA 1
ATOM 1740 C C . MET A 1 210 ? 3.614 12.701 -1.881 1.00 79.56 210 MET A C 1
ATOM 1742 O O . MET A 1 210 ? 2.627 11.999 -1.694 1.00 79.56 210 MET A O 1
ATOM 1746 N N . GLY A 1 211 ? 4.847 12.195 -1.938 1.00 87.44 211 GLY A N 1
ATOM 1747 C CA . GLY A 1 211 ? 5.094 10.752 -1.869 1.00 87.44 211 GLY A CA 1
ATOM 1748 C C . GLY A 1 211 ? 5.535 10.257 -0.520 1.00 87.44 211 GLY A C 1
ATOM 1749 O O . GLY A 1 211 ? 5.070 9.216 -0.050 1.00 87.44 211 GLY A O 1
ATOM 1750 N N . VAL A 1 212 ? 6.375 11.041 0.140 1.00 92.94 212 VAL A N 1
ATOM 1751 C CA . VAL A 1 212 ? 6.870 10.736 1.478 1.00 92.94 212 VAL A CA 1
ATOM 1752 C C . VAL A 1 212 ? 6.722 11.938 2.398 1.00 92.94 212 VAL A C 1
ATOM 1754 O O . VAL A 1 212 ? 6.746 13.089 1.962 1.00 92.94 212 VAL A O 1
ATOM 1757 N N . MET A 1 213 ? 6.566 11.651 3.683 1.00 93.38 213 MET A N 1
ATOM 1758 C CA . MET A 1 213 ? 6.679 12.617 4.769 1.00 93.38 213 MET A CA 1
ATOM 1759 C C . MET A 1 213 ? 8.158 12.854 5.100 1.00 93.38 213 MET A C 1
ATOM 1761 O O . MET A 1 213 ? 9.022 12.083 4.685 1.00 93.38 213 MET A O 1
ATOM 1765 N N . ALA A 1 214 ? 8.469 13.867 5.915 1.00 91.25 214 ALA A N 1
ATOM 1766 C CA . ALA A 1 214 ? 9.847 14.124 6.358 1.00 91.25 214 ALA A CA 1
ATOM 1767 C C . ALA A 1 214 ? 10.481 12.924 7.103 1.00 91.25 214 ALA A C 1
ATOM 1769 O O . ALA A 1 214 ? 11.690 12.705 7.021 1.00 91.25 214 ALA A O 1
ATOM 1770 N N . SER A 1 215 ? 9.663 12.098 7.770 1.00 89.44 215 SER A N 1
ATOM 1771 C CA . SER A 1 215 ? 10.085 10.837 8.400 1.00 89.44 215 SER A CA 1
ATOM 1772 C C . SER A 1 215 ? 10.485 9.739 7.401 1.00 89.44 215 SER A C 1
ATOM 1774 O O . SER A 1 215 ? 11.087 8.738 7.790 1.00 89.44 215 SE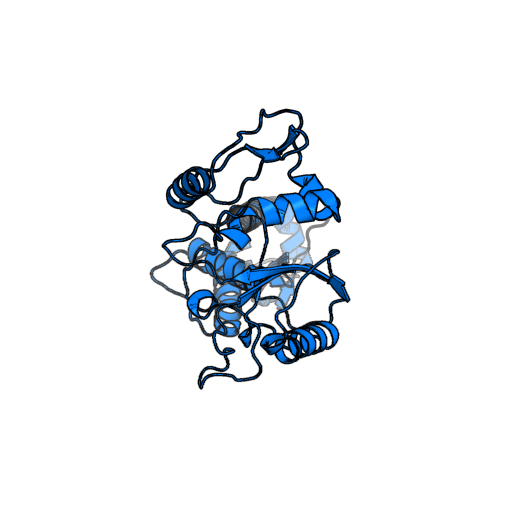R A O 1
ATOM 1776 N N . GLY A 1 216 ? 10.159 9.910 6.117 1.00 89.69 216 GLY A N 1
ATOM 1777 C CA . GLY A 1 216 ? 10.325 8.916 5.056 1.00 89.69 216 GLY A CA 1
ATOM 1778 C C . GLY A 1 216 ? 9.145 7.960 4.903 1.00 89.69 216 GLY A C 1
ATOM 1779 O O . GLY A 1 216 ? 9.095 7.217 3.920 1.00 89.69 216 GLY A O 1
ATOM 1780 N N . ASP A 1 217 ? 8.187 7.991 5.835 1.00 91.75 217 ASP A N 1
ATOM 1781 C CA . ASP A 1 217 ? 6.950 7.224 5.710 1.00 91.75 217 ASP A CA 1
ATOM 1782 C C . ASP A 1 217 ? 6.154 7.723 4.498 1.00 91.75 217 ASP A C 1
ATOM 1784 O O . ASP A 1 217 ? 6.252 8.887 4.101 1.00 91.75 217 ASP A O 1
ATOM 1788 N N . SER A 1 218 ? 5.373 6.843 3.875 1.00 94.19 218 SER A N 1
ATOM 1789 C CA . SER A 1 218 ? 4.598 7.242 2.704 1.00 94.19 218 SER A CA 1
ATOM 1790 C C . SER A 1 218 ? 3.505 8.228 3.081 1.00 94.19 218 SER A C 1
ATOM 1792 O O . SER A 1 218 ? 2.740 7.989 4.015 1.00 94.19 218 SER A O 1
ATOM 1794 N N . PHE A 1 219 ? 3.368 9.278 2.275 1.00 94.12 219 PHE A N 1
ATOM 1795 C CA . PHE A 1 219 ? 2.272 10.228 2.389 1.00 94.12 219 PHE A CA 1
ATOM 1796 C C . PHE A 1 219 ? 0.909 9.529 2.387 1.00 94.12 219 PHE A C 1
ATOM 1798 O O . PHE A 1 219 ? 0.062 9.887 3.193 1.00 94.12 219 PHE A O 1
ATOM 1805 N N . PHE A 1 220 ? 0.688 8.505 1.551 1.00 92.25 220 PHE A N 1
ATOM 1806 C CA . PHE A 1 220 ? -0.601 7.800 1.512 1.00 92.25 220 PHE A CA 1
ATOM 1807 C C . PHE A 1 220 ? -0.914 7.075 2.822 1.00 92.25 220 PHE A C 1
ATOM 1809 O O . PHE A 1 220 ? -2.046 7.144 3.302 1.00 92.25 220 PHE A O 1
ATOM 1816 N N . ASP A 1 221 ? 0.086 6.421 3.417 1.00 95.00 221 ASP A N 1
ATOM 1817 C CA . ASP A 1 221 ? -0.074 5.681 4.672 1.00 95.00 221 ASP A CA 1
ATOM 1818 C C . ASP A 1 221 ? -0.333 6.665 5.829 1.00 95.00 221 ASP A C 1
ATOM 1820 O O . ASP A 1 221 ? -1.267 6.485 6.615 1.00 95.00 221 ASP A O 1
ATOM 1824 N N . THR A 1 222 ? 0.428 7.766 5.886 1.00 95.75 222 THR A N 1
ATOM 1825 C CA . THR A 1 222 ? 0.239 8.833 6.880 1.00 95.75 222 THR A CA 1
ATOM 1826 C C . THR A 1 222 ? -1.093 9.554 6.706 1.00 95.75 222 THR A C 1
ATOM 1828 O O . THR A 1 222 ? -1.796 9.788 7.686 1.00 95.75 222 THR A O 1
ATOM 1831 N N . HIS A 1 223 ? -1.492 9.864 5.475 1.00 94.44 223 HIS A N 1
ATOM 1832 C CA . HIS A 1 223 ? -2.765 10.516 5.189 1.00 94.44 223 HIS A CA 1
ATOM 1833 C C . HIS A 1 223 ? -3.945 9.628 5.604 1.00 94.44 223 HIS A C 1
ATOM 1835 O O . HIS A 1 223 ? -4.894 10.113 6.220 1.00 94.44 223 HIS A O 1
ATOM 1841 N N . LYS A 1 224 ? -3.860 8.311 5.366 1.00 94.88 224 LYS A N 1
ATOM 1842 C CA . LYS A 1 224 ? -4.855 7.338 5.843 1.00 94.88 224 LYS A CA 1
ATOM 1843 C C . LYS A 1 224 ? -4.938 7.306 7.375 1.00 94.88 224 LYS A C 1
ATOM 1845 O O . LYS A 1 224 ? -6.039 7.295 7.922 1.00 94.88 224 LYS A O 1
ATOM 1850 N N . LEU A 1 225 ? -3.801 7.351 8.076 1.00 95.69 225 LEU A N 1
ATOM 1851 C CA . LEU A 1 225 ? -3.768 7.471 9.539 1.00 95.69 225 LEU A CA 1
ATOM 1852 C C . LEU A 1 225 ? -4.422 8.776 10.020 1.00 95.69 225 LEU A C 1
ATOM 1854 O O . LEU A 1 225 ? -5.217 8.750 10.958 1.00 95.69 225 LEU A O 1
ATOM 1858 N N . MET A 1 226 ? -4.127 9.908 9.376 1.00 96.12 226 MET A N 1
ATOM 1859 C CA . MET A 1 226 ? -4.716 11.204 9.730 1.00 96.12 226 MET A CA 1
ATOM 1860 C C . MET A 1 226 ? -6.242 11.198 9.583 1.00 96.12 226 MET A C 1
ATOM 1862 O O . MET A 1 226 ? -6.936 11.646 10.493 1.00 96.12 226 MET A O 1
ATOM 1866 N N . HIS A 1 227 ? -6.773 10.639 8.491 1.00 95.31 227 HIS A N 1
ATOM 1867 C CA . HIS A 1 227 ? -8.223 10.494 8.294 1.00 95.31 227 HIS A CA 1
ATOM 1868 C C . HIS A 1 227 ? -8.884 9.646 9.376 1.00 95.31 227 HIS A C 1
ATOM 1870 O O . HIS A 1 227 ? -9.955 10.004 9.873 1.00 95.31 227 HIS A O 1
ATOM 1876 N N . LEU A 1 228 ? -8.242 8.548 9.783 1.00 95.62 228 LEU A N 1
ATOM 1877 C CA . LEU A 1 228 ? -8.735 7.738 10.891 1.00 95.62 228 LEU A CA 1
ATOM 1878 C C . LEU A 1 228 ? -8.776 8.552 12.189 1.00 95.62 228 LEU A C 1
ATOM 1880 O O . LEU A 1 228 ? -9.803 8.545 12.857 1.00 95.62 228 LEU A O 1
ATOM 1884 N N . LYS A 1 229 ? -7.716 9.299 12.521 1.00 95.88 229 LYS A N 1
ATOM 1885 C CA . LYS A 1 229 ? -7.682 10.141 13.731 1.00 95.88 229 LYS A CA 1
ATOM 1886 C C . LYS A 1 229 ? -8.802 11.183 13.735 1.00 95.88 229 LYS A C 1
ATOM 1888 O O . LYS A 1 229 ? -9.536 11.268 14.712 1.00 95.88 229 LYS A O 1
ATOM 1893 N N . ILE A 1 230 ? -9.009 11.873 12.612 1.00 96.19 230 ILE A N 1
ATOM 1894 C CA . ILE A 1 230 ? -10.123 12.821 12.447 1.00 96.19 230 ILE A CA 1
ATOM 1895 C C . ILE A 1 230 ? -11.473 12.120 12.648 1.00 96.19 230 ILE A C 1
ATOM 1897 O O . ILE A 1 230 ? -12.368 12.664 13.290 1.00 96.19 230 ILE A O 1
ATOM 1901 N N . THR A 1 231 ? -11.632 10.905 12.122 1.00 95.44 231 THR A N 1
ATOM 1902 C CA . THR A 1 231 ? -12.869 10.127 12.283 1.00 95.44 231 THR A CA 1
ATOM 1903 C C . THR A 1 231 ? -13.103 9.726 13.741 1.00 95.44 231 THR A C 1
ATOM 1905 O O . THR A 1 231 ? -14.221 9.830 14.233 1.00 95.44 231 THR A O 1
ATOM 1908 N N . ILE A 1 232 ? -12.049 9.336 14.460 1.00 95.69 232 ILE A N 1
ATOM 1909 C CA . ILE A 1 232 ? -12.107 9.025 15.894 1.00 95.69 232 ILE A CA 1
ATOM 1910 C C . ILE A 1 232 ? -12.524 10.252 16.704 1.00 95.69 232 ILE A C 1
ATOM 1912 O O . ILE A 1 232 ? -13.355 10.133 17.602 1.00 95.69 232 ILE A O 1
ATOM 1916 N N . ASP A 1 233 ? -11.983 11.426 16.383 1.00 96.12 233 ASP A N 1
ATOM 1917 C CA . ASP A 1 233 ? -12.350 12.663 17.070 1.00 96.12 233 ASP A CA 1
ATOM 1918 C C . ASP A 1 233 ? -13.807 13.058 16.787 1.00 96.12 233 ASP A C 1
ATOM 1920 O O . ASP A 1 233 ? -14.515 13.469 17.703 1.00 96.12 233 ASP A O 1
ATOM 1924 N N . ARG A 1 234 ? -14.311 12.824 15.567 1.00 95.81 234 ARG A N 1
ATOM 1925 C CA . ARG A 1 234 ? -15.746 12.972 15.262 1.00 95.81 234 ARG A CA 1
ATOM 1926 C C . ARG A 1 234 ? -16.613 12.012 16.073 1.00 95.81 234 ARG A C 1
ATOM 1928 O O . ARG A 1 234 ? -17.638 12.431 16.598 1.00 95.81 234 ARG A O 1
ATOM 1935 N N . PHE A 1 235 ? -16.201 10.752 16.219 1.00 96.19 235 PHE A N 1
ATOM 1936 C CA . PHE A 1 235 ? -16.932 9.794 17.050 1.00 96.19 235 PHE A CA 1
ATOM 1937 C C . PHE A 1 235 ? -17.000 10.217 18.514 1.00 96.19 235 PHE A C 1
ATOM 1939 O O . PHE A 1 235 ? -18.058 10.057 19.110 1.00 96.19 235 PHE A O 1
ATOM 1946 N N . LYS A 1 236 ? -15.935 10.798 19.082 1.00 95.56 236 LYS A N 1
ATOM 1947 C CA . LYS A 1 236 ? -15.988 11.354 20.447 1.00 95.56 236 LYS A CA 1
ATOM 1948 C C . LYS A 1 236 ? -17.091 12.405 20.570 1.00 95.56 236 LYS A C 1
ATOM 1950 O O . LYS A 1 236 ? -17.955 12.265 21.426 1.00 95.56 236 LYS A O 1
ATOM 1955 N N . VAL A 1 237 ? -17.117 13.372 19.650 1.00 95.44 237 VAL A N 1
ATOM 1956 C CA . VAL A 1 237 ? -18.134 14.437 19.630 1.00 95.44 237 VAL A CA 1
ATOM 1957 C C . VAL A 1 237 ? -19.547 13.866 19.476 1.00 95.44 237 VAL A C 1
ATOM 1959 O O . VAL A 1 237 ? -20.467 14.304 20.162 1.00 95.44 237 VAL A O 1
ATOM 1962 N N . TYR A 1 238 ? -19.749 12.875 18.603 1.00 94.94 238 TYR A N 1
ATOM 1963 C CA . TYR A 1 238 ? -21.066 12.252 18.446 1.00 94.94 238 TYR A CA 1
ATOM 1964 C C . TYR A 1 238 ? -21.500 11.463 19.680 1.00 94.94 238 TYR A C 1
ATOM 1966 O O . TYR A 1 238 ? -22.662 11.541 20.061 1.00 94.94 238 TYR A O 1
ATOM 1974 N N . ILE A 1 239 ? -20.585 10.735 20.322 1.00 95.12 239 ILE A N 1
ATOM 1975 C CA . ILE A 1 239 ? -20.880 9.993 21.553 1.00 95.12 239 ILE A CA 1
ATOM 1976 C C . ILE A 1 239 ? -21.270 10.950 22.681 1.00 95.12 239 ILE A C 1
ATOM 1978 O O . ILE A 1 239 ? -22.235 10.674 23.387 1.00 95.12 239 ILE A O 1
ATOM 1982 N N . GLU A 1 240 ? -20.559 12.071 22.821 1.00 93.69 240 GLU A N 1
ATOM 1983 C CA . GLU A 1 240 ? -20.860 13.108 23.814 1.00 93.69 240 GLU A CA 1
ATOM 1984 C C . GLU A 1 240 ? -22.234 13.750 23.565 1.00 93.69 240 GLU A C 1
ATOM 1986 O O . GLU A 1 240 ? -23.038 13.869 24.487 1.00 93.69 240 GLU A O 1
ATOM 1991 N N . ASN A 1 241 ? -22.545 14.110 22.316 1.00 93.69 241 ASN A N 1
ATOM 1992 C CA . ASN A 1 241 ? -23.806 14.781 21.978 1.00 93.69 241 ASN A CA 1
ATOM 1993 C C . ASN A 1 241 ? -25.030 13.849 21.997 1.00 93.69 241 ASN A C 1
ATOM 1995 O O . ASN A 1 241 ? -26.150 14.304 22.221 1.00 93.69 241 ASN A O 1
ATOM 1999 N N . GLU A 1 242 ? -24.838 12.556 21.739 1.00 92.50 242 GLU A N 1
ATOM 2000 C CA . GLU A 1 242 ? -25.922 11.583 21.567 1.00 92.50 242 GLU A CA 1
ATOM 2001 C C . GLU A 1 242 ? -25.975 10.555 22.717 1.00 92.50 242 GLU A C 1
ATOM 2003 O O . GLU A 1 242 ? -26.625 9.518 22.576 1.00 92.50 242 GLU A O 1
ATOM 2008 N N . GLU A 1 243 ? -25.328 10.826 23.863 1.00 91.31 243 GLU A N 1
ATOM 2009 C CA . GLU A 1 243 ? -25.183 9.880 24.986 1.00 91.31 243 GLU A CA 1
ATOM 2010 C C . GLU A 1 243 ? -26.517 9.233 25.400 1.00 91.31 243 GLU A C 1
ATOM 2012 O O . GLU A 1 243 ? -26.614 8.006 25.493 1.00 91.31 243 GLU A O 1
ATOM 2017 N N . GLU A 1 244 ? -27.569 10.031 25.595 1.00 90.12 244 GLU A N 1
ATOM 2018 C CA . GLU A 1 244 ? -28.883 9.519 26.006 1.00 90.12 244 GLU A CA 1
ATOM 2019 C C . GLU A 1 244 ? -29.540 8.646 24.930 1.00 90.12 244 GLU A C 1
ATOM 2021 O O . GLU A 1 244 ? -30.110 7.596 25.233 1.00 90.12 244 GLU A O 1
ATOM 2026 N N . LYS A 1 245 ? -29.403 9.008 23.651 1.00 91.12 245 LYS A N 1
ATOM 2027 C CA . LYS A 1 245 ? -29.920 8.187 22.546 1.00 91.12 245 LYS A CA 1
ATOM 2028 C C . LYS A 1 245 ? -29.172 6.860 22.444 1.00 91.12 245 LYS A C 1
ATOM 2030 O O . LYS A 1 245 ? -29.802 5.838 22.181 1.00 91.12 245 LYS A O 1
ATOM 2035 N N . ILE A 1 246 ? -27.860 6.852 22.693 1.00 92.19 246 ILE A N 1
ATOM 2036 C CA . ILE A 1 246 ? -27.057 5.623 22.722 1.00 92.19 246 ILE A CA 1
ATOM 2037 C C . ILE A 1 246 ? -27.517 4.711 23.867 1.00 92.19 246 ILE A C 1
ATOM 2039 O O . ILE A 1 246 ? -27.733 3.522 23.636 1.00 92.19 246 ILE A O 1
ATOM 2043 N N . LYS A 1 247 ? -27.725 5.251 25.076 1.00 91.06 247 LYS A N 1
ATOM 2044 C CA . LYS A 1 247 ? -28.254 4.492 26.228 1.00 91.06 247 LYS A CA 1
ATOM 2045 C C . LYS A 1 247 ? -29.616 3.868 25.929 1.00 91.06 247 LYS A C 1
ATOM 2047 O O . LYS A 1 247 ? -29.810 2.673 26.155 1.00 91.06 247 LYS A O 1
ATOM 2052 N N . ILE A 1 248 ? -30.534 4.655 25.361 1.00 90.19 248 ILE A N 1
ATOM 2053 C CA . ILE A 1 248 ? -31.867 4.185 24.957 1.00 90.19 248 ILE A CA 1
ATOM 2054 C C . ILE A 1 248 ? -31.750 3.070 23.912 1.00 90.19 248 ILE A C 1
ATOM 2056 O O . ILE A 1 248 ? -32.376 2.021 24.063 1.00 90.19 248 ILE A O 1
ATOM 2060 N N . ALA A 1 249 ? -30.924 3.262 22.879 1.00 89.44 249 ALA A N 1
ATOM 2061 C CA . ALA A 1 249 ? -30.728 2.275 21.818 1.00 89.44 249 ALA A CA 1
ATOM 2062 C C . ALA A 1 249 ? -30.140 0.955 22.343 1.00 89.44 249 ALA A C 1
ATOM 2064 O O . ALA A 1 249 ? -30.521 -0.121 21.880 1.00 89.44 249 ALA A O 1
ATOM 2065 N N . LEU A 1 250 ? -29.249 1.031 23.335 1.00 90.69 250 LEU A N 1
ATOM 2066 C CA . LEU A 1 250 ? -28.646 -0.130 23.988 1.00 90.69 250 LEU A CA 1
ATOM 2067 C C . LEU A 1 250 ? -29.527 -0.752 25.082 1.00 90.69 250 LEU A C 1
ATOM 2069 O O . LEU A 1 250 ? -29.184 -1.818 25.586 1.00 90.69 250 LEU A O 1
ATOM 2073 N N . LYS A 1 251 ? -30.676 -0.140 25.410 1.00 88.12 251 LYS A N 1
ATOM 2074 C CA . LYS A 1 251 ? -31.558 -0.538 26.522 1.00 88.12 251 LYS A CA 1
ATOM 2075 C C . LYS A 1 251 ? -30.816 -0.609 27.866 1.00 88.12 251 LYS A C 1
ATOM 2077 O O . LYS A 1 251 ? -31.101 -1.482 28.682 1.00 88.12 251 LYS A O 1
ATOM 2082 N N . GLU A 1 252 ? -29.867 0.298 28.090 1.00 80.69 252 GLU A N 1
ATOM 2083 C CA . GLU A 1 252 ? -28.999 0.310 29.273 1.00 80.69 252 GLU A CA 1
ATOM 2084 C C . GLU A 1 252 ? -28.934 1.738 29.839 1.00 80.69 252 GLU A C 1
ATOM 2086 O O . GLU A 1 252 ? -28.299 2.622 29.264 1.00 80.69 252 GLU A O 1
ATOM 2091 N N . SER A 1 253 ? -29.639 1.975 30.950 1.00 67.69 253 SER A N 1
ATOM 2092 C CA . SER A 1 253 ? -29.799 3.304 31.567 1.00 67.69 253 SER A CA 1
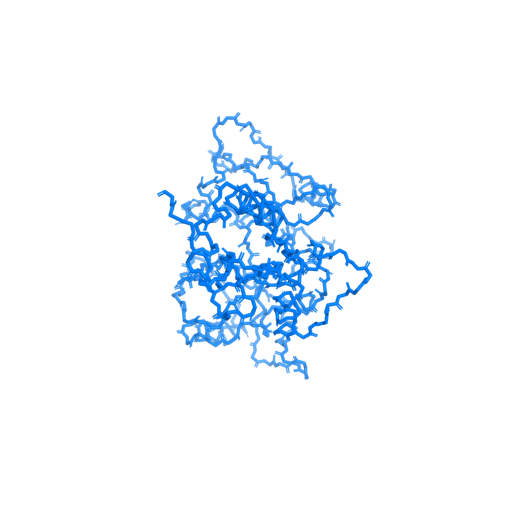ATOM 2093 C C . SER A 1 253 ? -28.935 3.523 32.811 1.00 67.69 253 SER A C 1
ATOM 2095 O O . SER A 1 253 ? -28.701 4.670 33.186 1.00 67.69 253 SER A O 1
ATOM 2097 N N . GLU A 1 254 ? -28.445 2.455 33.450 1.00 64.38 254 GLU A N 1
ATOM 2098 C CA . GLU A 1 254 ? -27.823 2.540 34.783 1.00 64.38 254 GLU A CA 1
ATOM 2099 C C . GLU A 1 254 ? -26.337 2.159 34.805 1.00 64.38 254 GLU A C 1
ATOM 2101 O O . GLU A 1 254 ? -25.595 2.634 35.668 1.00 64.38 254 GLU A O 1
ATOM 2106 N N . LYS A 1 255 ? -25.855 1.351 33.851 1.00 74.38 255 LYS A N 1
ATOM 2107 C CA . LYS A 1 255 ? -24.435 0.975 33.800 1.00 74.38 255 LYS A CA 1
ATOM 2108 C C . LYS A 1 255 ? -23.574 1.994 33.064 1.00 74.38 255 LYS A C 1
ATOM 2110 O O . LYS A 1 255 ? -24.008 2.724 32.173 1.00 74.38 255 LYS A O 1
ATOM 2115 N N . ASN A 1 256 ? -22.288 1.986 33.406 1.00 84.94 256 ASN A N 1
ATOM 2116 C CA . ASN A 1 256 ? -21.276 2.593 32.556 1.00 84.94 256 ASN A CA 1
ATOM 2117 C C . ASN A 1 256 ? -21.136 1.768 31.276 1.00 84.94 256 ASN A C 1
ATOM 2119 O O . ASN A 1 256 ? -20.902 0.561 31.329 1.00 84.94 256 ASN A O 1
ATOM 2123 N N . ILE A 1 257 ? -21.310 2.427 30.133 1.00 91.00 257 ILE A N 1
ATOM 2124 C CA . ILE A 1 257 ? -21.214 1.798 28.818 1.00 91.00 257 ILE A CA 1
ATOM 2125 C C . ILE A 1 257 ? -19.810 2.072 28.296 1.00 91.00 257 ILE A C 1
ATOM 2127 O O . ILE A 1 257 ? -19.431 3.222 28.079 1.00 91.00 257 ILE A O 1
ATOM 2131 N N . GLU A 1 258 ? -19.046 1.010 28.075 1.00 94.31 258 GLU A N 1
ATOM 2132 C CA . GLU A 1 258 ? -17.757 1.098 27.402 1.00 94.31 258 GLU A CA 1
ATOM 2133 C C . GLU A 1 258 ? -17.943 0.878 25.898 1.00 94.31 258 GLU A C 1
ATOM 2135 O O . GLU A 1 258 ? -18.553 -0.103 25.455 1.00 94.31 258 GLU A O 1
ATOM 2140 N N . LEU A 1 259 ? -17.428 1.818 25.112 1.00 96.44 259 LEU A N 1
ATOM 2141 C CA . LEU A 1 259 ? -17.396 1.773 23.658 1.00 96.44 259 LEU A CA 1
ATOM 2142 C C . LEU A 1 259 ? -15.942 1.736 23.182 1.00 96.44 259 LEU A C 1
ATOM 2144 O O . LEU A 1 259 ? -15.050 2.339 23.777 1.00 96.44 259 LEU A O 1
ATOM 2148 N N . THR A 1 260 ? -15.705 1.071 22.059 1.00 97.12 260 THR A N 1
ATOM 2149 C CA . THR A 1 260 ? -14.404 1.029 21.385 1.00 97.12 260 THR A CA 1
ATOM 2150 C C . THR A 1 260 ? -14.583 1.102 19.868 1.00 97.12 260 THR A C 1
ATOM 2152 O O . THR A 1 260 ? -15.686 1.351 19.381 1.00 97.12 260 THR A O 1
ATOM 2155 N N . LEU A 1 261 ? -13.502 0.944 19.108 1.00 96.06 261 LEU A N 1
ATOM 2156 C CA . LEU A 1 261 ? -13.548 0.880 17.652 1.00 96.06 261 LEU A CA 1
ATOM 2157 C C . LEU A 1 261 ? -13.662 -0.559 17.164 1.00 96.06 261 LEU A C 1
ATOM 2159 O O . LEU A 1 261 ? -12.968 -1.445 17.640 1.00 96.06 261 LEU A O 1
ATOM 2163 N N . SER A 1 262 ? -14.463 -0.769 16.133 1.00 94.81 262 SER A N 1
ATOM 2164 C CA . SER A 1 262 ? -14.313 -1.906 15.232 1.00 94.81 262 SER A CA 1
ATOM 2165 C C . SER A 1 262 ? -13.883 -1.368 13.872 1.00 94.81 262 SER A C 1
ATOM 2167 O O . SER A 1 262 ? -14.336 -0.300 13.465 1.00 94.81 262 SER A O 1
ATOM 2169 N N . ILE A 1 263 ? -12.978 -2.054 13.180 1.00 92.75 263 ILE A N 1
ATOM 2170 C CA . ILE A 1 263 ? -12.559 -1.671 11.830 1.00 92.75 263 ILE A CA 1
ATOM 2171 C C . ILE A 1 263 ? -12.854 -2.843 10.911 1.00 92.75 263 ILE A C 1
ATOM 2173 O O . ILE A 1 263 ? -12.236 -3.898 11.033 1.00 92.75 263 ILE A O 1
ATOM 2177 N N . ASP A 1 264 ? -13.769 -2.629 9.972 1.00 86.81 264 ASP A N 1
ATOM 2178 C CA . ASP A 1 264 ? -14.063 -3.583 8.909 1.00 86.81 264 ASP A CA 1
ATOM 2179 C C . ASP A 1 264 ? -13.777 -2.942 7.552 1.00 86.81 264 ASP A C 1
ATOM 2181 O O . ASP A 1 264 ? -14.162 -1.800 7.299 1.00 86.81 264 ASP A O 1
ATOM 2185 N N . ASN A 1 265 ? -13.060 -3.655 6.680 1.00 81.75 265 ASN A N 1
ATOM 2186 C CA . ASN A 1 265 ? -12.678 -3.170 5.350 1.00 81.75 265 ASN A CA 1
ATOM 2187 C C . ASN A 1 265 ? -12.080 -1.744 5.356 1.00 81.75 265 ASN A C 1
ATOM 2189 O O . ASN A 1 265 ? -12.400 -0.911 4.507 1.00 81.75 265 ASN A O 1
ATOM 2193 N N . ASN A 1 266 ? -11.206 -1.453 6.330 1.00 79.56 266 ASN A N 1
ATOM 2194 C CA . ASN A 1 266 ? -10.606 -0.131 6.581 1.00 79.56 266 ASN A CA 1
ATOM 2195 C C . ASN A 1 266 ? -11.594 0.997 6.944 1.00 79.56 266 ASN A C 1
ATOM 2197 O O . ASN A 1 266 ? -11.202 2.166 6.947 1.00 79.56 266 ASN A O 1
ATOM 2201 N N . LYS A 1 267 ? -12.850 0.681 7.265 1.00 90.00 267 LYS A N 1
ATOM 2202 C CA . LYS A 1 267 ? -13.843 1.639 7.756 1.00 90.00 267 LYS A CA 1
ATOM 2203 C C . LYS A 1 267 ? -13.989 1.489 9.271 1.00 90.00 267 LYS A C 1
ATOM 2205 O O . LYS A 1 267 ? -14.270 0.384 9.735 1.00 90.00 267 LYS A O 1
ATOM 2210 N N . PRO A 1 268 ? -13.768 2.561 10.048 1.00 94.12 268 PRO A N 1
ATOM 2211 C CA . PRO A 1 268 ? -13.946 2.520 11.489 1.00 94.12 268 PRO A CA 1
ATOM 2212 C C . PRO A 1 268 ? -15.427 2.675 11.857 1.00 94.12 268 PRO A C 1
ATOM 2214 O O . PRO A 1 268 ? -16.145 3.489 11.278 1.00 94.12 268 PRO A O 1
ATOM 2217 N N . PHE A 1 269 ? -15.849 1.931 12.868 1.00 95.50 269 PHE A N 1
ATOM 2218 C CA . PHE A 1 269 ? -17.178 1.949 13.461 1.00 95.50 269 PHE A CA 1
ATOM 2219 C C . PHE A 1 269 ? -17.047 2.047 14.978 1.00 95.50 269 PHE A C 1
ATOM 2221 O O . PHE A 1 269 ? -16.105 1.500 15.557 1.00 95.50 269 PHE A O 1
ATOM 2228 N N . VAL A 1 270 ? -18.001 2.697 15.639 1.00 96.50 270 VAL A N 1
ATOM 2229 C CA . VAL A 1 270 ? -18.109 2.620 17.099 1.00 96.50 270 VAL A CA 1
ATOM 2230 C C . VAL A 1 270 ? -18.776 1.301 17.462 1.00 96.50 270 VAL A C 1
ATOM 2232 O O . VAL A 1 270 ? -19.768 0.911 16.856 1.00 96.50 270 VAL A O 1
ATOM 2235 N N . TYR A 1 271 ? -18.223 0.593 18.435 1.00 96.31 271 TYR A N 1
ATOM 2236 C CA . TYR A 1 271 ? -18.637 -0.751 18.809 1.00 96.31 271 TYR A CA 1
ATOM 2237 C C . TYR A 1 271 ? -18.809 -0.851 20.321 1.00 96.31 271 TYR A C 1
ATOM 2239 O O . TYR A 1 271 ? -17.983 -0.340 21.077 1.00 96.31 271 TYR A O 1
ATOM 2247 N N . SER A 1 272 ? -19.871 -1.526 20.761 1.00 95.00 272 SER A N 1
ATOM 2248 C CA . SER A 1 272 ? -20.087 -1.873 22.164 1.00 95.00 272 SER A CA 1
ATOM 2249 C C . SER A 1 272 ? -19.742 -3.347 22.396 1.00 95.00 272 SER A C 1
ATOM 2251 O O . SER A 1 272 ? -20.510 -4.215 21.970 1.00 95.00 272 SER A O 1
ATOM 2253 N N . PRO A 1 273 ? -18.633 -3.662 23.094 1.00 92.88 273 PRO A N 1
ATOM 2254 C CA . PRO A 1 273 ? -18.248 -5.045 23.376 1.00 92.88 273 PRO A CA 1
ATOM 2255 C C . PRO A 1 273 ? -19.277 -5.806 24.215 1.00 92.88 273 PRO A C 1
ATOM 2257 O O . PRO A 1 273 ? -19.552 -6.970 23.930 1.00 92.88 273 PRO A O 1
ATOM 2260 N N . LEU A 1 274 ? -19.883 -5.141 25.207 1.00 91.69 274 LEU A N 1
ATOM 2261 C CA . LEU A 1 274 ? -20.889 -5.738 26.091 1.00 91.69 274 LEU A CA 1
ATOM 2262 C C . LEU A 1 274 ? -22.118 -6.224 25.310 1.00 91.69 274 LEU A C 1
ATOM 2264 O O . LEU A 1 274 ? -22.591 -7.338 25.517 1.00 91.69 274 LEU A O 1
ATOM 2268 N N . HIS A 1 275 ? -22.602 -5.394 24.387 1.00 92.38 275 HIS A N 1
ATOM 2269 C CA . HIS A 1 275 ? -23.816 -5.658 23.613 1.00 92.38 275 HIS A CA 1
ATOM 2270 C C . HIS A 1 275 ? -23.535 -6.361 22.279 1.00 92.38 275 HIS A C 1
ATOM 2272 O O . HIS A 1 275 ? -24.468 -6.773 21.596 1.00 92.38 275 HIS A O 1
ATOM 2278 N N . LYS A 1 276 ? -22.257 -6.494 21.900 1.00 93.31 276 LYS A N 1
ATOM 2279 C CA . LYS A 1 276 ? -21.793 -7.064 20.629 1.00 93.31 276 LYS A CA 1
ATOM 2280 C C . LYS A 1 276 ? -22.434 -6.406 19.405 1.00 93.31 276 LYS A C 1
ATOM 2282 O O . LYS A 1 276 ? -22.835 -7.086 18.464 1.00 93.31 276 LYS A O 1
ATOM 2287 N N . THR A 1 277 ? -22.534 -5.077 19.419 1.00 93.88 277 THR A N 1
ATOM 2288 C CA . THR A 1 277 ? -23.192 -4.310 18.351 1.00 93.88 277 THR A CA 1
ATOM 2289 C C . THR A 1 277 ? -22.403 -3.074 17.942 1.00 93.88 277 THR A C 1
ATOM 2291 O O . THR A 1 277 ? -21.699 -2.468 18.752 1.00 93.88 277 THR A O 1
ATOM 2294 N N . ILE A 1 278 ? -22.558 -2.686 16.676 1.00 94.12 278 ILE A N 1
ATOM 2295 C CA . ILE A 1 278 ? -22.071 -1.417 16.132 1.00 94.12 278 ILE A CA 1
ATOM 2296 C C . ILE A 1 278 ? -23.072 -0.305 16.468 1.00 94.12 278 ILE A C 1
ATOM 2298 O O . ILE A 1 278 ? -24.285 -0.500 16.374 1.00 94.12 278 ILE A O 1
ATOM 2302 N N . ILE A 1 279 ? -22.553 0.863 16.844 1.00 92.12 279 ILE A N 1
ATOM 2303 C CA . ILE A 1 279 ? -23.299 2.107 17.024 1.00 92.12 279 ILE A CA 1
ATOM 2304 C C . ILE A 1 279 ? -23.130 2.937 15.754 1.00 92.12 279 ILE A C 1
ATOM 2306 O O . ILE A 1 279 ? -22.025 3.373 15.426 1.00 92.12 279 ILE A O 1
ATOM 2310 N N . ASN A 1 280 ? -24.231 3.142 15.038 1.00 87.50 280 ASN A N 1
ATOM 2311 C CA . ASN A 1 280 ? -24.258 3.980 13.847 1.00 87.50 280 ASN A CA 1
ATOM 2312 C C . ASN A 1 280 ? -24.759 5.375 14.214 1.00 87.50 280 ASN A C 1
ATOM 2314 O O . ASN A 1 280 ? -25.810 5.512 14.836 1.00 87.50 280 ASN A O 1
ATOM 2318 N N . PHE A 1 281 ? -24.033 6.395 13.772 1.00 82.44 281 PHE A N 1
ATOM 2319 C CA . PHE A 1 281 ? -24.500 7.775 13.810 1.00 82.44 281 PHE A CA 1
ATOM 2320 C C . PHE A 1 281 ? -25.134 8.090 12.459 1.00 82.44 281 PHE A C 1
ATOM 2322 O O . PHE A 1 281 ? -24.525 7.843 11.416 1.00 82.44 281 PHE A O 1
ATOM 2329 N N . ILE A 1 282 ? -26.376 8.569 12.473 1.00 64.94 282 ILE A N 1
ATOM 2330 C CA . ILE A 1 282 ? -27.031 9.074 11.266 1.00 64.94 282 ILE A CA 1
ATOM 2331 C C . ILE A 1 282 ? -26.423 10.455 11.002 1.00 64.94 282 ILE A C 1
ATOM 2333 O O . ILE A 1 282 ? -26.454 11.305 11.890 1.00 64.94 282 ILE A O 1
ATOM 2337 N N . ASN A 1 283 ? -25.830 10.637 9.821 1.00 50.72 283 ASN A N 1
ATOM 2338 C CA . ASN A 1 283 ? -25.397 11.952 9.339 1.00 50.72 283 ASN A CA 1
ATOM 2339 C C . ASN A 1 283 ? -26.594 12.783 8.882 1.00 50.72 283 ASN A C 1
ATOM 2341 O O . ASN A 1 283 ? -27.490 12.189 8.240 1.00 50.72 283 ASN A O 1
#

Organism: NCBI:txid1076549

Foldseek 3Di:
DEDEDAVVQLQVVLQVLQVVLVHGDDPVDDSLLSLLLSLLLPLQWDAQDAAAEAEFPPADDDPQLVVLVVVCNVSNRNSHGQVQQADPCSSPSDDFQLCCLWPVKGKGARAPDGDPVSHHDHPQKIWIWHDDPHYIYTQYIDGDDDPPDLVSQDCVSVVSCCVGPVVSQVVQWDPPDQADDDDSVRVVVCLVQQHWGWHADPVRTIGGTQRADSVSRGPVSVVLSVVVVVVVVVVVVCCVVCVVVVCVVLVHDPDHFYWYWHADPSDIFIAGPVSRDTDDDDD

Secondary structure (DSSP, 8-state):
-EEE-HHHHHHHHHHHHHHHTT----TTS-HHHHHHHHHHHHHHS--S---EEEEPTT----GGGHHHHHHHHHHHHHT---GGGS-GGGGSSS---HHHHHH-EEEEE--S-B-TTSPBP--SEEEEEEE-SSEEEEEEEEEPP-TTS-GGG-THHHHHHHHH-GGGTGGGB-SSSPPB---HHHHHHHHHTT---EEEPTTS-EEE---B-TTS-BHHHHHHHHHHHHHHHHHHHHHHHTHHHHHHHHT-SSSPEEEEEEEETTEEEEEETTTTEEEPPP-

Radius of gyration: 22.36 Å; chains: 1; bounding box: 57×48×62 Å

Sequence (283 aa):
MITFNPSIGLKEYIKDELKKYGHKYNDNLSWEDNLLVVYSFQRKIPDDKPRVVIELPRIKVPIHLLKGYEKLKEKITKGLSLRGHLSKNTSKFKFHDLLLNYWNIHHFHLSVEKDSNGYFERTGYILFAVVYDNAIIFIDVLNHPTAQNDGWSNVDLIEKIHKYVPDVISKFKSSQVSGLTLTSMQRMTLHKKHANYAMKLSDETTYHFMGVMASGDSFFDTHKLMHLKITIDRFKVYIENEEEKIKIALKESEKNIELTLSIDNNKPFVYSPLHKTIINFIN